Protein AF-A0A962JI07-F1 (afdb_monomer_lite)

Secondary structure (DSSP, 8-state):
---TTHHHH----------------------------------------HHHHHHHHHHHHHHHHHHHHHHHHHHHHHHHHHHTT-TTSEEPTTSBTTBSSEEEEE-TTSS-TT-EEEEEEEEEETTEEEEEEEEEEESSTT-SSEEEEEEEEEEEETTTTEEEEEEEEEEEETTEEEEEEEEEEEETTEEEEEEE-TT-EEEEEEETTEEEEEEEEEEESGGGGT---EEEEEEEEEEEE--TT-----EEEEEEEETTEEEEEEEE-TTS-EEEE-TTS-EEEE-HHHHHTSTTHHHHHHHHT-

Radius of gyration: 20.32 Å; chains: 1; bounding box: 55×53×52 Å

Sequence (306 aa):
MENLRTQALKGFSVSMLALAMVACGGGSSDDPAPAANNNTNNNTASSLTAVELAKVASAIQSAKTIFDVVSYGGIDGIEEVITDGKAGKDINCGTSLSAGKFKVTANTATAYSKDGSAVNDLCLESGEKWDGSIAYECKDAACDNSVVTSTNAVWGDTVNNVDLKISGTMTTSTNGDVFKGTSSISKSGQSTLFTFSDVGLTQSYPAKNTVGGSGALSISNGSATNCIDGTYSYTVATNLTMPSGTQRLNGGSISIKSGSNDLGTVSFNTDGSIKVKLPSGVESTVSKLDFEGTCGLKEAYMFSEK

pLDDT: mean 80.47, std 22.98, range [23.36, 98.56]

Struc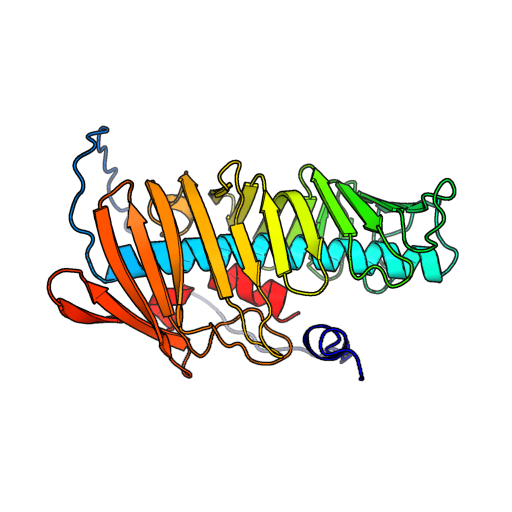ture (mmCIF, N/CA/C/O backbone):
data_AF-A0A962JI07-F1
#
_entry.id   AF-A0A962JI07-F1
#
loop_
_atom_site.group_PDB
_atom_site.id
_atom_site.type_symbol
_atom_site.label_atom_id
_atom_site.label_alt_id
_atom_site.label_comp_id
_atom_site.label_asym_id
_atom_site.label_entity_id
_atom_site.label_seq_id
_atom_site.pdbx_PDB_ins_code
_atom_site.Cartn_x
_atom_site.Cartn_y
_atom_site.Cartn_z
_atom_site.occupancy
_atom_site.B_iso_or_equiv
_atom_site.auth_seq_id
_atom_site.auth_comp_id
_atom_site.auth_asym_id
_atom_site.auth_atom_id
_atom_site.pdbx_PDB_model_num
ATOM 1 N N . MET A 1 1 ? 26.354 12.991 5.520 1.00 28.58 1 MET A N 1
ATOM 2 C CA . MET A 1 1 ? 25.095 12.481 6.096 1.00 28.58 1 MET A CA 1
ATOM 3 C C . MET A 1 1 ? 24.623 11.392 5.166 1.00 28.58 1 MET A C 1
ATOM 5 O O . MET A 1 1 ? 24.103 11.690 4.102 1.00 28.58 1 MET A O 1
ATOM 9 N N . GLU A 1 2 ? 24.990 10.156 5.489 1.00 23.88 2 GLU A N 1
ATOM 10 C CA . GLU A 1 2 ? 24.639 8.983 4.695 1.00 23.88 2 GLU A CA 1
ATOM 11 C C . GLU A 1 2 ? 23.122 8.803 4.677 1.00 23.88 2 GLU A C 1
ATOM 13 O O . GLU A 1 2 ? 22.428 9.052 5.662 1.00 23.88 2 GLU A O 1
ATOM 18 N N . ASN A 1 3 ? 22.626 8.438 3.503 1.00 33.09 3 ASN A N 1
ATOM 19 C CA . ASN A 1 3 ? 21.228 8.484 3.127 1.00 33.09 3 ASN A CA 1
ATOM 20 C C . ASN A 1 3 ? 20.408 7.504 3.995 1.00 33.09 3 ASN A C 1
ATOM 22 O O . ASN A 1 3 ? 20.538 6.286 3.857 1.00 33.09 3 ASN A O 1
ATOM 26 N N . LEU A 1 4 ? 19.551 8.023 4.885 1.00 34.91 4 LEU A N 1
ATOM 27 C CA . LEU A 1 4 ? 18.629 7.227 5.719 1.00 34.91 4 LEU A CA 1
ATOM 28 C C . LEU A 1 4 ? 17.702 6.334 4.863 1.00 34.91 4 LEU A C 1
ATOM 30 O O . LEU A 1 4 ? 17.206 5.319 5.351 1.00 34.91 4 LEU A O 1
ATOM 34 N N . ARG A 1 5 ? 17.535 6.691 3.579 1.00 42.19 5 ARG A N 1
ATOM 35 C CA . ARG A 1 5 ? 16.715 6.025 2.559 1.00 42.19 5 ARG A CA 1
ATOM 36 C C . ARG A 1 5 ? 17.339 4.730 2.019 1.00 42.19 5 ARG A C 1
ATOM 38 O O . ARG A 1 5 ? 16.657 3.712 1.931 1.00 42.19 5 ARG A O 1
ATOM 45 N N . THR A 1 6 ? 18.645 4.715 1.730 1.00 31.92 6 THR A N 1
ATOM 46 C CA . THR A 1 6 ? 19.299 3.576 1.048 1.00 31.92 6 THR A CA 1
ATOM 47 C C . THR A 1 6 ? 19.350 2.313 1.907 1.00 31.92 6 THR A C 1
ATOM 49 O O . THR A 1 6 ? 19.410 1.220 1.366 1.00 31.92 6 THR A O 1
ATOM 52 N N . GLN A 1 7 ? 19.289 2.429 3.235 1.00 32.72 7 GLN A N 1
ATOM 53 C CA . GLN A 1 7 ? 19.316 1.268 4.133 1.00 32.72 7 GLN A CA 1
ATOM 54 C C . GLN A 1 7 ? 17.943 0.832 4.664 1.00 32.72 7 GLN A C 1
ATOM 56 O O . GLN A 1 7 ? 17.888 -0.133 5.422 1.00 32.72 7 GLN A O 1
ATOM 61 N N . ALA A 1 8 ? 16.860 1.553 4.360 1.00 37.28 8 ALA A N 1
ATOM 62 C CA . ALA A 1 8 ? 15.515 1.131 4.761 1.00 37.28 8 ALA A CA 1
ATOM 63 C C . ALA A 1 8 ? 14.910 0.135 3.753 1.00 37.28 8 ALA A C 1
ATOM 65 O O . ALA A 1 8 ? 14.217 -0.790 4.167 1.00 37.28 8 ALA A O 1
ATOM 66 N N . LEU A 1 9 ? 15.233 0.292 2.460 1.00 37.81 9 LEU A N 1
ATOM 67 C CA . LEU A 1 9 ? 14.667 -0.502 1.357 1.00 37.81 9 LEU A CA 1
ATOM 68 C C . LEU A 1 9 ? 15.675 -1.383 0.601 1.00 37.81 9 LEU A C 1
ATOM 70 O O . LEU A 1 9 ? 15.264 -2.386 0.035 1.00 37.81 9 LEU A O 1
ATOM 74 N N . LYS A 1 10 ? 16.992 -1.107 0.624 1.00 28.00 10 LYS A N 1
ATOM 75 C CA . LYS A 1 10 ? 17.982 -2.013 0.000 1.00 28.00 10 LYS A CA 1
ATOM 76 C C . LYS A 1 10 ? 18.363 -3.154 0.945 1.00 28.00 10 LYS A C 1
ATOM 78 O O . LYS A 1 10 ? 19.501 -3.256 1.404 1.00 28.00 10 LYS A O 1
ATOM 83 N N . GLY A 1 11 ? 17.380 -3.985 1.275 1.00 26.16 11 GLY A N 1
ATOM 84 C CA . GLY A 1 11 ? 17.612 -5.328 1.787 1.00 26.16 11 GLY A CA 1
ATOM 85 C C . GLY A 1 11 ? 18.013 -6.211 0.614 1.00 26.16 11 GLY A C 1
ATOM 86 O O . GLY A 1 11 ? 17.232 -6.431 -0.296 1.00 26.16 11 GLY A O 1
ATOM 87 N N . PHE A 1 12 ? 19.270 -6.632 0.599 1.00 24.73 12 PHE A N 1
ATOM 88 C CA . PHE A 1 12 ? 19.863 -7.495 -0.414 1.00 24.73 12 PHE A CA 1
ATOM 89 C C . PHE A 1 12 ? 18.989 -8.710 -0.768 1.00 24.73 12 PHE A C 1
ATOM 91 O O . PHE A 1 12 ? 18.627 -9.488 0.112 1.00 24.73 12 PHE A O 1
ATOM 98 N N . SER A 1 13 ? 18.780 -8.915 -2.072 1.00 24.47 13 SER A N 1
ATOM 99 C CA . SER A 1 13 ? 18.339 -10.180 -2.660 1.00 24.47 13 SER A CA 1
ATOM 100 C C . SER A 1 13 ? 19.338 -11.282 -2.282 1.00 24.47 13 SER A C 1
ATOM 102 O O . SER A 1 13 ? 20.499 -11.266 -2.704 1.00 24.47 13 SER A O 1
ATOM 104 N N . VAL A 1 14 ? 18.914 -12.215 -1.427 1.00 24.36 14 VAL A N 1
ATOM 105 C CA . VAL A 1 14 ? 19.682 -13.419 -1.100 1.00 24.36 14 VAL A CA 1
ATOM 106 C C . VAL A 1 14 ? 19.188 -14.543 -2.000 1.00 24.36 14 VAL A C 1
ATOM 108 O O . VAL A 1 14 ? 18.128 -15.121 -1.787 1.00 24.36 14 VAL A O 1
ATOM 111 N N . SER A 1 15 ? 20.004 -14.879 -2.998 1.00 25.20 15 SER A N 1
ATOM 112 C CA . SER A 1 15 ? 19.937 -16.167 -3.684 1.00 25.20 15 SER A CA 1
ATOM 113 C C . SER A 1 15 ? 20.055 -17.308 -2.672 1.00 25.20 15 SER A C 1
ATOM 115 O O . SER A 1 15 ? 21.063 -17.381 -1.971 1.00 25.20 15 SER A O 1
ATOM 117 N N . MET A 1 16 ? 19.113 -18.255 -2.658 1.00 24.72 16 MET A N 1
ATOM 118 C CA . MET A 1 16 ? 19.410 -19.621 -2.219 1.00 24.72 16 MET A CA 1
ATOM 119 C C . MET A 1 16 ? 18.625 -20.670 -3.009 1.00 24.72 16 MET A C 1
ATOM 121 O O . MET A 1 16 ? 17.417 -20.584 -3.208 1.00 24.72 16 MET A O 1
ATOM 125 N N . LEU A 1 17 ? 19.403 -21.652 -3.464 1.00 23.36 17 LEU A N 1
ATOM 126 C CA . LEU A 1 17 ? 19.031 -22.853 -4.195 1.00 23.36 17 LEU A CA 1
ATOM 127 C C . LEU A 1 17 ? 17.947 -23.680 -3.486 1.00 23.36 17 LEU A C 1
ATOM 129 O O . LEU A 1 17 ? 17.938 -23.832 -2.267 1.00 23.36 17 LEU A O 1
ATOM 133 N N . ALA A 1 18 ? 17.113 -24.306 -4.313 1.00 25.95 18 ALA A N 1
ATOM 134 C CA . ALA A 1 18 ? 16.110 -25.300 -3.960 1.00 25.95 18 ALA A CA 1
ATOM 135 C C . ALA A 1 18 ? 16.682 -26.606 -3.371 1.00 25.95 18 ALA A C 1
ATOM 137 O O . ALA A 1 18 ? 17.746 -27.058 -3.793 1.00 25.95 18 ALA A O 1
ATOM 138 N N . LEU A 1 19 ? 15.883 -27.276 -2.522 1.00 23.84 19 LEU A N 1
ATOM 139 C CA . LEU A 1 19 ? 15.551 -28.712 -2.624 1.00 23.84 19 LEU A CA 1
ATOM 140 C C . LEU A 1 19 ? 14.372 -29.103 -1.692 1.00 23.84 19 LEU A C 1
ATOM 142 O O . LEU A 1 19 ? 14.419 -28.888 -0.487 1.00 23.84 19 LEU A O 1
ATOM 146 N N . ALA A 1 20 ? 13.332 -29.661 -2.332 1.00 25.45 20 ALA A N 1
ATOM 147 C CA . ALA A 1 20 ? 12.306 -30.656 -1.941 1.00 25.45 20 ALA A CA 1
ATOM 148 C C . ALA A 1 20 ? 12.457 -31.405 -0.588 1.00 25.45 20 ALA A C 1
ATOM 150 O O . ALA A 1 20 ? 13.568 -31.624 -0.131 1.00 25.45 20 ALA A O 1
ATOM 151 N N . MET A 1 21 ? 11.444 -31.989 0.076 1.00 25.56 21 MET A N 1
ATOM 152 C CA . MET A 1 21 ? 10.047 -32.388 -0.203 1.00 25.56 21 MET A CA 1
ATOM 153 C C . MET A 1 21 ? 9.448 -32.846 1.152 1.00 25.56 21 MET A C 1
ATOM 155 O O . MET A 1 21 ? 10.160 -33.510 1.902 1.00 25.56 21 MET A O 1
ATOM 159 N N . VAL A 1 22 ? 8.149 -32.649 1.420 1.00 27.17 22 VAL A N 1
ATOM 160 C CA . VAL A 1 22 ? 7.369 -33.568 2.283 1.00 27.17 22 VAL A CA 1
ATOM 161 C C . VAL A 1 22 ? 5.970 -33.737 1.693 1.00 27.17 22 VAL A C 1
ATOM 163 O O . VAL A 1 22 ? 5.265 -32.763 1.443 1.00 27.17 22 VAL A O 1
ATOM 166 N N . ALA A 1 23 ? 5.593 -34.993 1.467 1.00 26.83 23 ALA A N 1
ATOM 167 C CA . ALA A 1 23 ? 4.277 -35.430 1.031 1.00 26.83 23 ALA A CA 1
ATOM 168 C C . ALA A 1 23 ? 3.419 -35.871 2.230 1.00 26.83 23 ALA A C 1
ATOM 170 O O . ALA A 1 23 ? 3.909 -36.583 3.103 1.00 26.83 23 ALA A O 1
ATOM 171 N N . CYS A 1 24 ? 2.140 -35.491 2.224 1.00 27.53 24 CYS A N 1
ATOM 172 C CA . CYS A 1 24 ? 0.984 -36.188 2.814 1.00 27.53 24 CYS A CA 1
ATOM 173 C C . CYS A 1 24 ? -0.256 -35.381 2.366 1.00 27.53 24 CYS A C 1
ATOM 175 O O . CYS A 1 24 ? -0.248 -34.166 2.495 1.00 27.53 24 CYS A O 1
ATOM 177 N N . GLY A 1 25 ? -1.326 -35.895 1.763 1.00 23.70 25 GLY A N 1
ATOM 178 C CA . GLY A 1 25 ? -1.879 -37.239 1.799 1.00 23.70 25 GLY A CA 1
ATOM 179 C C . GLY A 1 25 ? -3.265 -37.207 2.459 1.00 23.70 25 GLY A C 1
ATOM 180 O O . GLY A 1 25 ? -3.361 -37.510 3.636 1.00 23.70 25 GLY A O 1
ATOM 181 N N . GLY A 1 26 ? -4.311 -36.884 1.683 1.00 24.12 26 GLY A N 1
ATOM 182 C CA . GLY A 1 26 ? -5.660 -37.461 1.828 1.00 24.12 26 GLY A CA 1
ATOM 183 C C . GLY A 1 26 ? -6.717 -36.770 2.712 1.00 24.12 26 GLY A C 1
ATOM 184 O O . GLY A 1 26 ? -6.532 -36.623 3.912 1.00 24.12 26 GLY A O 1
ATOM 185 N N . GLY A 1 27 ? -7.898 -36.542 2.113 1.00 23.94 27 GLY A N 1
ATOM 186 C CA . GLY A 1 27 ? -9.195 -36.879 2.729 1.00 23.94 27 GLY A CA 1
ATOM 187 C C . GLY A 1 27 ? -10.145 -35.731 3.105 1.00 23.94 27 GLY A C 1
ATOM 188 O O . GLY A 1 27 ? -9.871 -35.025 4.061 1.00 23.94 27 GLY A O 1
ATOM 189 N N . SER A 1 28 ? -11.252 -35.622 2.344 1.00 26.03 28 SER A N 1
ATOM 190 C CA . SER A 1 28 ? -12.684 -35.454 2.720 1.00 26.03 28 SER A CA 1
ATOM 191 C C . SER A 1 28 ? -13.041 -34.804 4.076 1.00 26.03 28 SER A C 1
ATOM 193 O O . SER A 1 28 ? -12.436 -35.135 5.082 1.00 26.03 28 SER A O 1
ATOM 195 N N . SER A 1 29 ? -14.080 -33.987 4.265 1.00 30.67 29 SER A N 1
ATOM 196 C CA . SER A 1 29 ? -15.319 -33.695 3.532 1.00 30.67 29 SER A CA 1
ATOM 197 C C . SER A 1 29 ? -16.036 -32.504 4.211 1.00 30.67 29 SER A C 1
ATOM 199 O O . SER A 1 29 ? -15.670 -32.104 5.314 1.00 30.67 29 SER A O 1
ATOM 201 N N . ASP A 1 30 ? -17.101 -32.036 3.553 1.00 29.53 30 ASP A N 1
ATOM 202 C CA . ASP A 1 30 ? -18.275 -31.340 4.108 1.00 29.53 30 ASP A CA 1
ATOM 203 C C . ASP A 1 30 ? -18.225 -29.807 4.247 1.00 29.53 30 ASP A C 1
ATOM 205 O O . ASP A 1 30 ? -17.798 -29.229 5.246 1.00 29.53 30 ASP A O 1
ATOM 209 N N . ASP A 1 31 ? -18.791 -29.168 3.214 1.00 33.84 31 ASP A N 1
ATOM 210 C CA . ASP A 1 31 ? -19.393 -27.834 3.260 1.00 33.84 31 ASP A CA 1
ATOM 211 C C . ASP A 1 31 ? -20.383 -27.701 4.427 1.00 33.84 31 ASP A C 1
ATOM 213 O O . ASP A 1 31 ? -21.180 -28.604 4.710 1.00 33.84 31 ASP A O 1
ATOM 217 N N . PRO A 1 32 ? -20.485 -26.486 4.975 1.00 33.31 32 PRO A N 1
ATOM 218 C CA . PRO A 1 32 ? -21.790 -25.845 4.950 1.00 33.31 32 PRO A CA 1
ATOM 219 C C . PRO A 1 32 ? -21.698 -24.414 4.413 1.00 33.31 32 PRO A C 1
ATOM 221 O O . PRO A 1 32 ? -20.958 -23.571 4.919 1.00 33.31 32 PRO A O 1
ATOM 224 N N . ALA A 1 33 ? -22.521 -24.122 3.407 1.00 40.88 33 ALA A N 1
ATOM 225 C CA . ALA A 1 33 ? -22.759 -22.769 2.921 1.00 40.88 33 ALA A CA 1
ATOM 226 C C . ALA A 1 33 ? -23.287 -21.853 4.044 1.00 40.88 33 ALA A C 1
ATOM 228 O O . ALA A 1 33 ? -24.222 -22.248 4.749 1.00 40.88 33 ALA A O 1
ATOM 229 N N . PRO A 1 34 ? -22.817 -20.595 4.158 1.00 35.94 34 PRO A N 1
ATOM 230 C CA . PRO A 1 34 ? -23.537 -19.582 4.908 1.00 35.94 34 PRO A CA 1
ATOM 231 C C . PRO A 1 34 ? -24.280 -18.610 3.981 1.00 35.94 34 PRO A C 1
ATOM 233 O O . PRO A 1 34 ? -23.701 -17.910 3.156 1.00 35.94 34 PRO A O 1
ATOM 236 N N . ALA A 1 35 ? -25.597 -18.623 4.181 1.00 29.72 35 ALA A N 1
ATOM 237 C CA . ALA A 1 35 ? -26.613 -17.587 4.011 1.00 29.72 35 ALA A CA 1
ATOM 238 C C . ALA A 1 35 ? -26.249 -16.280 3.274 1.00 29.72 35 ALA A C 1
ATOM 240 O O . ALA A 1 35 ? -25.433 -15.474 3.719 1.00 29.72 35 ALA A O 1
ATOM 241 N N . ALA A 1 36 ? -27.031 -16.004 2.227 1.00 31.59 36 ALA A N 1
ATOM 242 C CA . ALA A 1 36 ? -27.194 -14.679 1.648 1.00 31.59 36 ALA A CA 1
ATOM 243 C C . ALA A 1 36 ? -27.694 -13.684 2.710 1.00 31.59 36 ALA A C 1
ATOM 245 O O . ALA A 1 36 ? -28.793 -13.842 3.242 1.00 31.59 36 ALA A O 1
ATOM 246 N N . ASN A 1 37 ? -26.910 -12.642 2.988 1.00 34.25 37 ASN A N 1
ATOM 247 C CA . ASN A 1 37 ? -27.373 -11.490 3.752 1.00 34.25 37 ASN A CA 1
ATOM 248 C C . ASN A 1 37 ? -27.546 -10.302 2.800 1.00 34.25 37 ASN A C 1
ATOM 250 O O . ASN A 1 37 ? -26.588 -9.614 2.454 1.00 34.25 37 ASN A O 1
ATOM 254 N N . ASN A 1 38 ? -28.784 -10.095 2.352 1.00 39.97 38 ASN A N 1
ATOM 255 C CA . ASN A 1 38 ? -29.213 -8.826 1.780 1.00 39.97 38 ASN A CA 1
ATOM 256 C C . ASN A 1 38 ? -29.213 -7.795 2.907 1.00 39.97 38 ASN A C 1
ATOM 258 O O . ASN A 1 38 ? -30.043 -7.906 3.808 1.00 39.97 38 ASN A O 1
ATOM 262 N N . ASN A 1 39 ? -28.365 -6.766 2.836 1.00 36.06 39 ASN A N 1
ATOM 263 C CA . ASN A 1 39 ? -28.640 -5.563 3.607 1.00 36.06 39 ASN A CA 1
ATOM 264 C C . ASN A 1 39 ? -28.506 -4.296 2.767 1.00 36.06 39 ASN A C 1
ATOM 266 O O . ASN A 1 39 ? -27.442 -3.902 2.298 1.00 36.06 39 ASN A O 1
ATOM 270 N N . THR A 1 40 ? -29.676 -3.710 2.575 1.00 33.78 40 THR A N 1
ATOM 271 C CA . THR A 1 40 ? -29.978 -2.445 1.934 1.00 33.78 40 THR A CA 1
ATOM 272 C C . THR A 1 40 ? -29.253 -1.303 2.646 1.00 33.78 40 THR A C 1
ATOM 274 O O . THR A 1 40 ? -29.255 -1.224 3.873 1.00 33.78 40 THR A O 1
ATOM 277 N N . ASN A 1 41 ? -28.675 -0.399 1.851 1.00 45.03 41 ASN A N 1
ATOM 278 C CA . ASN A 1 41 ? -28.119 0.889 2.261 1.00 45.03 41 ASN A CA 1
ATOM 279 C C . ASN A 1 41 ? -28.999 1.602 3.299 1.00 45.03 41 ASN A C 1
ATOM 281 O O . ASN A 1 41 ? -30.102 2.042 2.975 1.00 45.03 41 ASN A O 1
ATOM 285 N N . ASN A 1 42 ? -28.467 1.808 4.505 1.00 32.66 42 ASN A N 1
ATOM 286 C CA . ASN A 1 42 ? -28.863 2.940 5.331 1.00 32.66 42 ASN A CA 1
ATOM 287 C C . ASN A 1 42 ? -27.673 3.456 6.143 1.00 32.66 42 ASN A C 1
ATOM 289 O O . ASN A 1 42 ? -27.092 2.767 6.978 1.00 32.66 42 ASN A O 1
ATOM 293 N N . ASN A 1 43 ? -27.310 4.695 5.831 1.00 42.19 43 ASN A N 1
ATOM 294 C CA . ASN A 1 43 ? -26.175 5.432 6.353 1.00 42.19 43 ASN A CA 1
ATOM 295 C C . ASN A 1 43 ? -26.548 6.021 7.725 1.00 42.19 43 ASN A C 1
ATOM 297 O O . ASN A 1 43 ? -26.963 7.172 7.838 1.00 42.19 43 ASN A O 1
ATOM 301 N N . THR A 1 44 ? -26.448 5.209 8.771 1.00 35.91 44 THR A N 1
ATOM 302 C CA . THR A 1 44 ? -26.337 5.668 10.162 1.00 35.91 44 THR A CA 1
ATOM 303 C C . THR A 1 44 ? -24.942 5.302 10.629 1.00 35.91 44 THR A C 1
ATOM 305 O O . THR A 1 44 ? -24.517 4.174 10.400 1.00 35.91 44 THR A O 1
ATOM 308 N N . ALA A 1 45 ? -24.220 6.239 11.248 1.00 44.47 45 ALA A N 1
ATOM 309 C CA . ALA A 1 45 ? -22.908 5.990 11.835 1.00 44.47 45 ALA A CA 1
ATOM 310 C C . ALA A 1 45 ? -23.041 4.977 12.984 1.00 44.47 45 ALA A C 1
ATOM 312 O O . ALA A 1 45 ? -23.180 5.341 14.150 1.00 44.47 45 ALA A O 1
ATOM 313 N N . SER A 1 46 ? -23.071 3.697 12.630 1.00 50.97 46 SER A N 1
ATOM 314 C CA . SER A 1 46 ? -23.018 2.574 13.547 1.00 50.97 46 SER A CA 1
ATOM 315 C C . SER A 1 46 ? -21.690 2.669 14.283 1.00 50.97 46 SER A C 1
ATOM 317 O O . SER A 1 46 ? -20.633 2.693 13.651 1.00 50.97 46 SER A O 1
ATOM 319 N N . SER A 1 47 ? -21.728 2.753 15.612 1.00 67.62 47 SER A N 1
ATOM 320 C CA . SER A 1 47 ? -20.536 2.567 16.435 1.00 67.62 47 SER A CA 1
ATOM 321 C C . SER A 1 47 ? -19.902 1.230 16.057 1.00 67.62 47 SER A C 1
ATOM 323 O O . SER A 1 47 ? -20.514 0.185 16.289 1.00 67.62 47 SER A O 1
ATOM 325 N N . LEU A 1 48 ? -18.717 1.264 15.450 1.00 82.12 48 LEU A N 1
ATOM 326 C CA . LEU A 1 48 ? -18.003 0.047 15.090 1.00 82.12 48 LEU A CA 1
ATOM 327 C C . LEU A 1 48 ? -17.579 -0.695 16.358 1.00 82.12 48 LEU A C 1
ATOM 329 O O . LEU A 1 48 ? -17.181 -0.093 17.359 1.00 82.12 48 LEU A O 1
ATOM 333 N N . THR A 1 49 ? -17.625 -2.017 16.296 1.00 91.44 49 THR A N 1
ATOM 334 C CA . THR A 1 49 ? -16.956 -2.877 17.269 1.00 91.44 49 THR A CA 1
ATOM 335 C C . THR A 1 49 ? -15.436 -2.753 17.135 1.00 91.44 49 THR A C 1
ATOM 337 O O . THR A 1 49 ? -14.908 -2.320 16.108 1.00 91.44 49 THR A O 1
ATOM 340 N N . ALA A 1 50 ? -14.699 -3.192 18.159 1.00 92.44 50 ALA A N 1
ATOM 341 C CA . ALA A 1 50 ? -13.238 -3.219 18.103 1.00 92.44 50 ALA A CA 1
ATOM 342 C C . ALA A 1 50 ? -12.706 -4.060 16.924 1.00 92.44 50 ALA A C 1
ATOM 344 O O . ALA A 1 50 ? -11.715 -3.692 16.298 1.00 92.44 50 ALA A O 1
ATOM 345 N N . VAL A 1 51 ? -13.393 -5.157 16.589 1.00 93.81 51 VAL A N 1
ATOM 346 C CA . VAL A 1 51 ? -13.037 -6.036 15.463 1.00 93.81 51 VAL A CA 1
ATOM 347 C C . VAL A 1 51 ? -13.267 -5.342 14.121 1.00 93.81 51 VAL A C 1
ATOM 349 O O . VAL A 1 51 ? -12.431 -5.440 13.228 1.00 93.81 51 VAL A O 1
ATOM 352 N N . GLU A 1 52 ? -14.366 -4.609 13.956 1.00 94.94 52 GLU A N 1
ATOM 353 C CA . GLU A 1 52 ? -14.608 -3.859 12.718 1.00 94.94 52 GLU A CA 1
ATOM 354 C C . GLU A 1 52 ? -13.614 -2.708 12.553 1.00 94.94 52 GLU A C 1
ATOM 356 O O . GLU A 1 52 ? -13.098 -2.499 11.458 1.00 94.94 52 GLU A O 1
ATOM 361 N N . LEU A 1 53 ? -13.269 -2.009 13.636 1.00 96.44 53 LEU A N 1
ATOM 362 C CA . LEU A 1 53 ? -12.244 -0.968 13.589 1.00 96.44 53 LEU A CA 1
ATOM 363 C C . LEU A 1 53 ? -10.852 -1.534 13.260 1.00 96.44 53 LEU A C 1
ATOM 365 O O . LEU A 1 53 ? -10.098 -0.924 12.502 1.00 96.44 53 LEU A O 1
ATOM 369 N N . ALA A 1 54 ? -10.532 -2.729 13.765 1.00 97.62 54 ALA A N 1
ATOM 370 C CA . ALA A 1 54 ? -9.340 -3.473 13.367 1.00 97.62 54 ALA A CA 1
ATOM 371 C C . ALA A 1 54 ? -9.324 -3.790 11.862 1.00 97.62 54 ALA A C 1
ATOM 373 O O . ALA A 1 54 ? -8.285 -3.622 11.225 1.00 97.62 54 ALA A O 1
ATOM 374 N N . LYS A 1 55 ? -10.467 -4.168 11.270 1.00 97.69 55 LYS A N 1
ATOM 375 C CA . LYS A 1 55 ? -10.581 -4.362 9.812 1.00 97.69 55 LYS A CA 1
ATOM 376 C C . LYS A 1 55 ? -10.327 -3.068 9.043 1.00 97.69 55 LYS A C 1
ATOM 378 O O . LYS A 1 55 ? -9.626 -3.099 8.040 1.00 97.69 55 LYS A O 1
ATOM 383 N N . VAL A 1 56 ? -10.824 -1.924 9.518 1.00 97.38 56 VAL A N 1
ATOM 384 C CA . VAL A 1 56 ? -10.531 -0.624 8.882 1.00 97.38 56 VAL A CA 1
ATOM 385 C C . VAL A 1 56 ? -9.031 -0.313 8.926 1.00 97.38 56 VAL A C 1
ATOM 387 O O . VAL A 1 56 ? -8.454 0.069 7.909 1.00 97.38 56 VAL A O 1
ATOM 390 N N . ALA A 1 57 ? -8.375 -0.518 10.072 1.00 97.88 57 ALA A N 1
ATOM 391 C CA . ALA A 1 57 ? -6.925 -0.350 10.186 1.00 97.88 57 ALA A CA 1
ATOM 392 C C . ALA A 1 57 ? -6.158 -1.295 9.246 1.00 97.88 57 ALA A C 1
ATOM 394 O O . ALA A 1 57 ? -5.195 -0.880 8.600 1.00 97.88 57 ALA A O 1
ATOM 395 N N . SER A 1 58 ? -6.620 -2.541 9.128 1.00 98.19 58 SER A N 1
ATOM 396 C CA . SER A 1 58 ? -6.056 -3.536 8.219 1.00 98.19 58 SER A CA 1
ATOM 397 C C . SER A 1 58 ? -6.211 -3.121 6.754 1.00 98.19 58 SER A C 1
ATOM 399 O O . SER A 1 58 ? -5.260 -3.216 5.980 1.00 98.19 58 SER A O 1
ATOM 401 N N . ALA A 1 59 ? -7.366 -2.566 6.375 1.00 97.75 59 ALA A N 1
ATOM 402 C CA . ALA A 1 59 ? -7.614 -2.034 5.038 1.00 97.75 59 ALA A CA 1
ATOM 403 C C . ALA A 1 59 ? -6.683 -0.869 4.690 1.00 97.75 59 ALA A C 1
ATOM 405 O O . ALA A 1 59 ? -6.107 -0.848 3.605 1.00 97.75 59 ALA A O 1
ATOM 406 N N . ILE A 1 60 ? -6.507 0.082 5.615 1.00 96.69 60 ILE A N 1
ATOM 407 C CA . ILE A 1 60 ? -5.589 1.218 5.443 1.00 96.69 60 ILE A CA 1
ATOM 408 C C . ILE A 1 60 ? -4.168 0.713 5.197 1.00 96.69 60 ILE A C 1
ATOM 410 O O . ILE A 1 60 ? -3.511 1.152 4.251 1.00 96.69 60 ILE A O 1
ATOM 414 N N . GLN A 1 61 ? -3.712 -0.232 6.020 1.00 96.81 61 GLN A N 1
ATOM 415 C CA . GLN A 1 61 ? -2.370 -0.777 5.892 1.00 96.81 61 GLN A CA 1
ATOM 416 C C . GLN A 1 61 ? -2.205 -1.597 4.610 1.00 96.81 61 GLN A C 1
ATOM 418 O O . GLN A 1 61 ? -1.218 -1.416 3.907 1.00 96.81 61 GLN A O 1
ATOM 423 N N . SER A 1 62 ? -3.193 -2.418 4.250 1.00 97.38 62 SER A N 1
ATOM 424 C CA . SER A 1 62 ? -3.192 -3.190 3.001 1.00 97.38 62 SER A CA 1
ATOM 425 C C . SER A 1 62 ? -3.106 -2.262 1.796 1.00 97.38 62 SER A C 1
ATOM 427 O O . SER A 1 62 ? -2.213 -2.404 0.966 1.00 97.38 62 SER A O 1
ATOM 429 N N . ALA A 1 63 ? -3.980 -1.254 1.730 1.00 97.25 63 ALA A N 1
ATOM 430 C CA . ALA A 1 63 ? -4.032 -0.310 0.623 1.00 97.25 63 ALA A CA 1
ATOM 431 C C . ALA A 1 63 ? -2.703 0.430 0.425 1.00 97.25 63 ALA A C 1
ATOM 433 O O . ALA A 1 63 ? -2.248 0.559 -0.715 1.00 97.25 63 ALA A O 1
ATOM 434 N N . LYS A 1 64 ? -2.087 0.879 1.531 1.00 94.56 64 LYS A N 1
ATOM 435 C CA . LYS A 1 64 ? -0.765 1.518 1.564 1.00 94.56 64 LYS A CA 1
ATOM 436 C C . LYS A 1 64 ? 0.320 0.557 1.082 1.00 94.56 64 LYS A C 1
ATOM 438 O O . LYS A 1 64 ? 1.048 0.894 0.155 1.00 94.56 64 LYS A O 1
ATOM 443 N N . THR A 1 65 ? 0.428 -0.618 1.703 1.00 95.88 65 THR A N 1
ATOM 444 C CA . THR A 1 65 ? 1.461 -1.612 1.389 1.00 95.88 65 THR A CA 1
ATOM 445 C C . THR A 1 65 ? 1.389 -2.028 -0.071 1.00 95.88 65 THR A C 1
ATOM 447 O O . THR A 1 65 ? 2.414 -2.022 -0.734 1.00 95.88 65 THR A O 1
ATOM 450 N N . ILE A 1 66 ? 0.193 -2.298 -0.600 1.00 97.25 66 ILE A N 1
ATOM 451 C CA . ILE A 1 66 ? -0.006 -2.656 -2.009 1.00 97.25 66 ILE A CA 1
ATOM 452 C C . ILE A 1 66 ? 0.525 -1.567 -2.942 1.00 97.25 66 ILE A C 1
ATOM 454 O O . ILE A 1 66 ? 1.229 -1.869 -3.903 1.00 97.25 66 ILE A O 1
ATOM 458 N N . PHE A 1 67 ? 0.182 -0.302 -2.680 1.00 95.69 67 PHE A N 1
ATOM 459 C CA . PHE A 1 67 ? 0.622 0.786 -3.549 1.00 95.69 67 PHE A CA 1
ATOM 460 C C . PHE A 1 67 ? 2.139 0.944 -3.543 1.00 95.69 67 PHE A C 1
ATOM 462 O O . PHE A 1 67 ? 2.746 1.107 -4.600 1.00 95.69 67 PHE A O 1
ATOM 469 N N . ASP A 1 68 ? 2.727 0.858 -2.355 1.00 93.19 68 ASP A N 1
ATOM 470 C CA . ASP A 1 68 ? 4.161 0.968 -2.128 1.00 93.19 68 ASP A CA 1
ATOM 471 C C . ASP A 1 68 ? 4.933 -0.145 -2.854 1.00 93.19 68 ASP A C 1
ATOM 473 O O . ASP A 1 68 ? 5.746 0.149 -3.728 1.00 93.19 68 ASP A O 1
ATO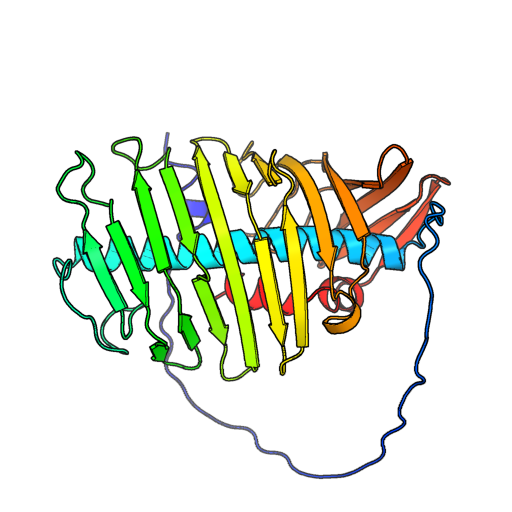M 477 N N . VAL A 1 69 ? 4.606 -1.416 -2.589 1.00 92.00 69 VAL A N 1
ATOM 478 C CA . VAL A 1 69 ? 5.368 -2.562 -3.120 1.00 92.00 69 VAL A CA 1
ATOM 479 C C . VAL A 1 69 ? 5.276 -2.677 -4.638 1.00 92.00 69 VAL A C 1
ATOM 481 O O . VAL A 1 69 ? 6.287 -2.919 -5.290 1.00 92.00 69 VAL A O 1
ATOM 484 N N . VAL A 1 70 ? 4.095 -2.450 -5.229 1.00 93.19 70 VAL A N 1
ATOM 485 C CA . VAL A 1 70 ? 3.943 -2.522 -6.692 1.00 93.19 70 VAL A CA 1
ATOM 486 C C . VAL A 1 70 ? 4.663 -1.353 -7.367 1.00 93.19 70 VAL A C 1
ATOM 488 O O . VAL A 1 70 ? 5.274 -1.537 -8.418 1.00 93.19 70 VAL A O 1
ATOM 491 N N . SER A 1 71 ? 4.632 -0.158 -6.765 1.00 92.31 71 SER A N 1
ATOM 492 C CA . SER A 1 71 ? 5.344 0.999 -7.317 1.00 92.31 71 SER A CA 1
ATOM 493 C C . SER A 1 71 ? 6.856 0.799 -7.253 1.00 92.31 71 SER A C 1
ATOM 495 O O . SER A 1 71 ? 7.514 0.930 -8.281 1.00 92.31 71 SER A O 1
ATOM 497 N N . TYR A 1 72 ? 7.407 0.454 -6.084 1.00 89.00 72 TYR A N 1
ATOM 498 C CA . TYR A 1 72 ? 8.853 0.291 -5.915 1.00 89.00 72 TYR A CA 1
ATOM 499 C C . TYR A 1 72 ? 9.406 -0.914 -6.678 1.00 89.00 72 TYR A C 1
ATOM 501 O O . TYR A 1 72 ? 10.437 -0.768 -7.325 1.00 89.00 72 TYR A O 1
ATOM 509 N N . GLY A 1 73 ? 8.690 -2.043 -6.732 1.00 84.62 73 GLY A N 1
ATOM 510 C CA . GLY A 1 73 ? 9.103 -3.166 -7.578 1.00 84.62 73 GLY A CA 1
ATOM 511 C C . GLY A 1 73 ? 9.163 -2.793 -9.068 1.00 84.62 73 GLY A C 1
ATOM 512 O O . GLY A 1 73 ? 10.095 -3.173 -9.775 1.00 84.62 73 GLY A O 1
ATOM 513 N N . GLY A 1 74 ? 8.230 -1.958 -9.542 1.00 84.44 74 GLY A N 1
ATOM 514 C CA . GLY A 1 74 ? 8.281 -1.404 -10.897 1.00 84.44 74 GLY A CA 1
ATOM 515 C C . GLY A 1 74 ? 9.446 -0.439 -11.137 1.00 84.44 74 GLY A C 1
ATOM 516 O O . GLY A 1 74 ? 10.072 -0.497 -12.196 1.00 84.44 74 GLY A O 1
ATOM 517 N N . ILE A 1 75 ? 9.746 0.443 -10.174 1.00 86.81 75 ILE A N 1
ATOM 518 C CA . ILE A 1 75 ? 10.904 1.352 -10.244 1.00 86.81 75 ILE A CA 1
ATOM 519 C C . ILE A 1 75 ? 12.197 0.543 -10.340 1.00 86.81 75 ILE A C 1
ATOM 521 O O . ILE A 1 75 ? 12.995 0.797 -11.240 1.00 86.81 75 ILE A O 1
ATOM 525 N N . ASP A 1 76 ? 12.390 -0.428 -9.448 1.00 83.88 76 ASP A N 1
ATOM 526 C CA . ASP A 1 76 ? 13.616 -1.223 -9.385 1.00 83.88 76 ASP A CA 1
ATOM 527 C C . ASP A 1 76 ? 13.859 -1.961 -10.710 1.00 83.88 76 ASP A C 1
ATOM 529 O O . ASP A 1 76 ? 14.968 -1.912 -11.248 1.00 83.88 76 ASP A O 1
ATOM 533 N N . GLY A 1 77 ? 12.807 -2.531 -11.310 1.00 79.44 77 GLY A N 1
ATOM 534 C CA . GLY A 1 77 ? 12.886 -3.150 -12.635 1.00 79.44 77 GLY A CA 1
ATOM 535 C C . GLY A 1 77 ? 13.242 -2.166 -13.760 1.00 79.44 77 GLY A C 1
ATOM 536 O O . GLY A 1 77 ? 14.049 -2.488 -14.635 1.00 79.44 77 GLY A O 1
ATOM 537 N N . ILE A 1 78 ? 12.687 -0.946 -13.747 1.00 82.50 78 ILE A N 1
ATOM 538 C CA . ILE A 1 78 ? 13.043 0.105 -14.718 1.00 82.50 78 ILE A CA 1
ATOM 539 C C . ILE A 1 78 ? 14.516 0.503 -14.557 1.00 82.50 78 ILE A C 1
ATOM 541 O O . ILE A 1 78 ? 15.257 0.529 -15.544 1.00 82.50 78 ILE A O 1
ATOM 545 N N . GLU A 1 79 ? 14.953 0.800 -13.330 1.00 84.12 79 GLU A N 1
ATOM 546 C CA . GLU A 1 79 ? 16.317 1.253 -13.051 1.00 84.12 79 GLU A CA 1
ATOM 547 C C . GLU A 1 79 ? 17.366 0.189 -13.399 1.00 84.12 79 GLU A C 1
ATOM 549 O O . GLU A 1 79 ? 18.389 0.525 -14.007 1.00 84.12 79 GLU A O 1
ATOM 554 N N . GLU A 1 80 ? 17.117 -1.082 -13.062 1.00 80.81 80 GLU A N 1
ATOM 555 C CA . GLU A 1 80 ? 17.988 -2.216 -13.401 1.00 80.81 80 GLU A CA 1
ATOM 556 C C . GLU A 1 80 ? 18.215 -2.282 -14.919 1.00 80.81 80 GLU A C 1
ATOM 558 O O . GLU A 1 80 ? 19.349 -2.250 -15.400 1.00 80.81 80 GLU A O 1
ATOM 563 N N . VAL A 1 81 ? 17.131 -2.294 -15.697 1.00 77.88 81 VAL A N 1
ATOM 564 C CA . VAL A 1 81 ? 17.170 -2.509 -17.152 1.00 77.88 81 VAL A CA 1
ATOM 565 C C . VAL A 1 81 ? 17.806 -1.334 -17.893 1.00 77.88 81 VAL A C 1
ATOM 567 O O . VAL A 1 81 ? 18.527 -1.535 -18.880 1.00 77.88 81 VAL A O 1
ATOM 570 N N . ILE A 1 82 ? 17.562 -0.104 -17.433 1.00 81.56 82 ILE A N 1
ATOM 571 C CA . ILE A 1 82 ? 18.212 1.084 -17.993 1.00 81.56 82 ILE A CA 1
ATOM 572 C C . ILE A 1 82 ? 19.715 1.056 -17.698 1.00 81.56 82 ILE A C 1
ATOM 574 O O . ILE A 1 82 ? 20.514 1.274 -18.612 1.00 81.56 82 ILE A O 1
ATOM 578 N N . THR A 1 83 ? 20.105 0.732 -16.462 1.00 81.62 83 THR A N 1
ATOM 579 C CA . THR A 1 83 ? 21.517 0.664 -16.046 1.00 81.62 83 THR A CA 1
ATOM 580 C C . THR A 1 83 ? 22.283 -0.422 -16.805 1.00 81.62 83 THR A C 1
ATOM 582 O O . THR A 1 83 ? 23.419 -0.199 -17.220 1.00 81.62 83 THR A O 1
ATOM 585 N N . ASP A 1 84 ? 21.636 -1.553 -17.086 1.00 78.69 84 ASP A N 1
ATOM 586 C CA . ASP A 1 84 ? 22.180 -2.656 -17.887 1.00 78.69 84 ASP A CA 1
ATOM 587 C C . ASP A 1 84 ? 22.308 -2.340 -19.394 1.00 78.69 84 ASP A C 1
ATOM 589 O O . ASP A 1 84 ? 22.730 -3.193 -20.182 1.00 78.69 84 ASP A O 1
ATOM 593 N N . GLY A 1 85 ? 21.911 -1.142 -19.845 1.00 77.31 85 GLY A N 1
ATOM 594 C CA . GLY A 1 85 ? 21.961 -0.753 -21.259 1.00 77.31 85 GLY A CA 1
ATOM 595 C C . GLY A 1 85 ? 20.974 -1.526 -22.143 1.00 77.31 85 GLY A C 1
ATOM 596 O O . GLY A 1 85 ? 21.158 -1.637 -23.361 1.00 77.31 85 GLY A O 1
ATOM 597 N N . LYS A 1 86 ? 19.924 -2.090 -21.537 1.00 74.62 86 LYS A N 1
ATOM 598 C CA . LYS A 1 86 ? 18.885 -2.882 -22.213 1.00 74.62 86 LYS A CA 1
ATOM 599 C C . LYS A 1 86 ? 17.644 -2.050 -22.573 1.00 74.62 86 LYS A C 1
ATOM 601 O O . LYS A 1 86 ? 16.716 -2.582 -23.175 1.00 74.62 86 LYS A O 1
ATOM 606 N N . ALA A 1 87 ? 17.637 -0.754 -22.258 1.00 77.06 87 ALA A N 1
ATOM 607 C CA . ALA A 1 87 ? 16.536 0.159 -22.557 1.00 77.06 87 ALA A CA 1
ATOM 608 C C . ALA A 1 87 ? 16.125 0.169 -24.044 1.00 77.06 87 ALA A C 1
ATOM 610 O O . ALA A 1 87 ? 16.955 0.085 -24.951 1.00 77.06 87 ALA A O 1
ATOM 611 N N . GLY A 1 88 ? 14.820 0.311 -24.285 1.00 71.12 88 GLY A N 1
ATOM 612 C CA . GLY A 1 88 ? 14.203 0.365 -25.611 1.00 71.12 88 GLY A CA 1
ATOM 613 C C . GLY A 1 88 ? 14.041 -0.995 -26.295 1.00 71.12 88 GLY A C 1
ATOM 614 O O . GLY A 1 88 ? 13.589 -1.035 -27.440 1.00 71.12 88 GLY A O 1
ATOM 615 N N . LYS A 1 89 ? 14.397 -2.095 -25.621 1.00 72.00 89 LYS A N 1
ATOM 616 C CA . LYS A 1 89 ? 14.263 -3.467 -26.124 1.00 72.00 89 LYS A CA 1
ATOM 617 C C . LYS A 1 89 ? 13.140 -4.200 -25.399 1.00 72.00 89 LYS A C 1
ATOM 619 O O . LYS A 1 89 ? 12.856 -3.916 -24.236 1.00 72.00 89 LYS A O 1
ATOM 624 N N . ASP A 1 90 ? 12.548 -5.166 -26.091 1.00 72.25 90 ASP A N 1
ATOM 625 C CA . ASP A 1 90 ? 11.690 -6.156 -25.450 1.00 72.25 90 ASP A CA 1
ATOM 626 C C . ASP A 1 90 ? 12.579 -7.109 -24.642 1.00 72.25 90 ASP A C 1
ATOM 628 O O . ASP A 1 90 ? 13.538 -7.684 -25.169 1.00 72.25 90 ASP A O 1
ATOM 632 N N . ILE A 1 91 ? 12.287 -7.238 -23.351 1.00 70.69 91 ILE A N 1
ATOM 633 C CA . ILE A 1 91 ? 13.015 -8.103 -22.422 1.00 70.69 91 ILE A CA 1
ATOM 634 C C . ILE A 1 91 ? 12.208 -9.384 -22.244 1.00 70.69 91 ILE A C 1
ATOM 636 O O . ILE A 1 91 ? 11.001 -9.330 -22.057 1.00 70.69 91 ILE A O 1
ATOM 640 N N . ASN A 1 92 ? 12.840 -10.553 -22.341 1.00 64.81 92 ASN A N 1
ATOM 641 C CA . ASN A 1 92 ? 12.149 -11.831 -22.145 1.00 64.81 92 ASN A CA 1
ATOM 642 C C . ASN A 1 92 ? 12.010 -12.158 -20.651 1.00 64.81 92 ASN A C 1
ATOM 644 O O . ASN A 1 92 ? 12.921 -11.835 -19.888 1.00 64.81 92 ASN A O 1
ATOM 648 N N . CYS A 1 93 ? 10.942 -12.886 -20.271 1.00 63.50 93 CYS A N 1
ATOM 649 C CA . CYS A 1 93 ? 10.861 -13.572 -18.962 1.00 63.50 93 CYS A CA 1
ATOM 650 C C . CYS A 1 93 ? 12.111 -14.422 -18.738 1.00 63.50 93 CYS A C 1
ATOM 652 O O . CYS A 1 93 ? 12.485 -15.197 -19.619 1.00 63.50 93 CYS A O 1
ATOM 654 N N . GLY A 1 94 ? 12.784 -14.207 -17.606 1.00 54.66 94 GLY A N 1
ATOM 655 C CA . GLY A 1 94 ? 13.988 -14.909 -17.180 1.00 54.66 94 GLY A CA 1
ATOM 656 C C . GLY A 1 94 ? 15.312 -14.172 -17.325 1.00 54.66 94 GLY A C 1
ATOM 657 O O . GLY A 1 94 ? 16.347 -14.804 -17.126 1.00 54.66 94 GLY A O 1
ATOM 658 N N . THR A 1 95 ? 15.347 -12.900 -17.748 1.00 54.69 95 THR A N 1
ATOM 659 C CA . THR A 1 95 ? 16.614 -12.264 -18.203 1.00 54.69 95 THR A CA 1
ATOM 660 C C . THR A 1 95 ? 17.109 -11.056 -17.395 1.00 54.69 95 THR A C 1
ATOM 662 O O . THR A 1 95 ? 18.205 -10.548 -17.662 1.00 54.69 95 THR A O 1
ATOM 665 N N . SER A 1 96 ? 16.360 -10.628 -16.382 1.00 53.16 96 SER A N 1
ATOM 666 C CA . SER A 1 96 ? 16.822 -9.770 -15.278 1.00 53.16 96 SER A CA 1
ATOM 667 C C . SER A 1 96 ? 16.209 -10.302 -13.982 1.00 53.16 96 SER A C 1
ATOM 669 O O . SER A 1 96 ? 15.242 -11.061 -14.051 1.00 53.16 96 SER A O 1
ATOM 671 N N . LEU A 1 97 ? 16.746 -9.921 -12.816 1.00 46.88 97 LEU A N 1
ATOM 672 C CA . LEU A 1 97 ? 16.202 -10.342 -11.509 1.00 46.88 97 LEU A CA 1
ATOM 673 C C . LEU A 1 97 ? 14.735 -9.913 -11.305 1.00 46.88 97 LEU A C 1
ATOM 675 O O . LEU A 1 97 ? 14.073 -10.405 -10.397 1.00 46.88 97 LEU A O 1
ATOM 679 N N . SER A 1 98 ? 14.245 -9.043 -12.189 1.00 45.94 98 SER A N 1
ATOM 680 C CA . SER A 1 98 ? 12.926 -8.424 -12.175 1.00 45.94 98 SER A CA 1
ATOM 681 C C . SER A 1 98 ? 12.169 -8.612 -13.493 1.00 45.94 98 SER A C 1
ATOM 683 O O . SER A 1 98 ? 11.086 -8.050 -13.636 1.00 45.94 98 SER A O 1
ATOM 685 N N . ALA A 1 99 ? 12.718 -9.329 -14.484 1.00 40.50 99 ALA A N 1
ATOM 686 C CA . ALA A 1 99 ? 12.204 -9.255 -15.843 1.00 40.50 99 ALA A CA 1
ATOM 687 C C . ALA A 1 99 ? 11.604 -10.524 -16.380 1.00 40.50 99 ALA A C 1
ATOM 689 O O . ALA A 1 99 ? 12.321 -11.460 -16.747 1.00 40.50 99 ALA A O 1
ATOM 690 N N . GLY A 1 100 ? 10.332 -10.366 -16.742 1.00 48.97 100 GLY A N 1
ATOM 691 C CA . GLY A 1 100 ? 10.024 -10.802 -18.075 1.00 48.97 100 GLY A CA 1
ATOM 692 C C . GLY A 1 100 ? 9.357 -9.909 -19.042 1.00 48.97 100 GLY A C 1
ATOM 693 O O . GLY A 1 100 ? 9.823 -8.794 -19.154 1.00 48.97 100 GLY A O 1
ATOM 694 N N . LYS A 1 101 ? 8.470 -10.464 -19.881 1.00 53.19 101 LYS A N 1
ATOM 695 C CA . LYS A 1 101 ? 8.009 -9.836 -21.123 1.00 53.19 101 LYS A CA 1
ATOM 696 C C . LYS A 1 101 ? 7.483 -8.432 -20.870 1.00 53.19 101 LYS A C 1
ATOM 698 O O . LYS A 1 101 ? 6.295 -8.213 -20.654 1.00 53.19 101 LYS A O 1
ATOM 703 N N . PHE A 1 102 ? 8.405 -7.490 -20.946 1.00 70.81 102 PHE A N 1
ATOM 704 C CA . PHE A 1 102 ? 8.161 -6.084 -20.803 1.00 70.81 102 PHE A CA 1
ATOM 705 C C . PHE A 1 102 ? 9.069 -5.302 -21.712 1.00 70.81 102 PHE A C 1
ATOM 707 O O . PHE A 1 102 ? 10.188 -5.697 -22.054 1.00 70.81 102 PHE A O 1
ATOM 714 N N . LYS A 1 103 ? 8.559 -4.141 -22.079 1.00 74.00 103 LYS A N 1
ATOM 715 C CA . LYS A 1 103 ? 9.309 -3.135 -22.792 1.00 74.00 103 LYS A CA 1
ATOM 716 C C . LYS A 1 103 ? 9.615 -2.016 -21.818 1.00 74.00 103 LYS A C 1
ATOM 718 O O . LYS A 1 103 ? 8.719 -1.255 -21.451 1.00 74.00 103 LYS A O 1
ATOM 723 N N . VAL A 1 104 ? 10.881 -1.910 -21.420 1.00 79.62 104 VAL A N 1
ATOM 724 C CA . VAL A 1 104 ? 11.368 -0.726 -20.709 1.00 79.62 104 VAL A CA 1
ATOM 725 C C . VAL A 1 104 ? 11.829 0.289 -21.737 1.00 79.62 104 VAL A C 1
ATOM 727 O O . VAL A 1 104 ? 12.709 0.008 -22.546 1.00 79.62 104 VAL A O 1
ATOM 730 N N . THR A 1 105 ? 11.253 1.482 -21.707 1.00 81.81 105 THR A N 1
ATOM 731 C CA . THR A 1 105 ? 11.657 2.609 -22.550 1.00 81.81 105 THR A CA 1
ATOM 732 C C . THR A 1 105 ? 12.268 3.680 -21.661 1.00 81.81 105 THR A C 1
ATOM 734 O O . THR A 1 105 ? 11.555 4.276 -20.856 1.00 81.81 105 THR A O 1
ATOM 737 N N . ALA A 1 106 ? 13.573 3.926 -21.804 1.00 81.25 106 ALA A N 1
ATOM 738 C CA . ALA A 1 106 ? 14.226 5.057 -21.151 1.00 81.25 106 ALA A CA 1
ATOM 739 C C . ALA A 1 106 ? 13.718 6.372 -21.749 1.00 81.25 106 ALA A C 1
ATOM 741 O O . ALA A 1 106 ? 13.549 6.485 -22.967 1.00 81.25 106 ALA A O 1
ATOM 742 N N . ASN A 1 107 ? 13.514 7.378 -20.906 1.00 82.25 107 ASN A N 1
ATOM 743 C CA . ASN A 1 107 ? 13.166 8.715 -21.358 1.00 82.25 107 ASN A CA 1
ATOM 744 C C . ASN A 1 107 ? 14.436 9.553 -21.542 1.00 82.25 107 ASN A C 1
ATOM 746 O O . ASN A 1 107 ? 14.873 10.269 -20.650 1.00 82.25 107 ASN A O 1
ATOM 750 N N . THR A 1 108 ? 15.030 9.489 -22.733 1.00 76.44 108 THR A N 1
ATOM 751 C CA . THR A 1 108 ? 16.273 10.217 -23.043 1.00 76.44 108 THR A CA 1
ATOM 752 C C . THR A 1 108 ? 16.071 11.718 -23.272 1.00 76.44 108 THR A C 1
ATOM 754 O O . THR A 1 108 ? 17.033 12.418 -23.577 1.00 76.44 108 THR A O 1
ATOM 757 N N . ALA A 1 109 ? 14.830 12.213 -23.205 1.00 77.81 109 ALA A N 1
ATOM 758 C CA . ALA A 1 109 ? 14.524 13.634 -23.358 1.00 77.81 109 ALA A CA 1
ATOM 759 C C . ALA A 1 109 ? 14.694 14.423 -22.048 1.00 77.81 109 ALA A C 1
ATOM 761 O O . ALA A 1 109 ? 14.633 15.654 -22.074 1.00 77.81 109 ALA A O 1
ATOM 762 N N . THR A 1 110 ? 14.900 13.746 -20.915 1.00 75.75 110 THR A N 1
ATOM 763 C CA . THR A 1 110 ? 15.124 14.383 -19.614 1.00 75.75 110 THR A CA 1
ATOM 764 C C . THR A 1 110 ? 16.607 14.393 -19.247 1.00 75.75 110 THR A C 1
ATOM 766 O O . THR A 1 110 ? 17.440 13.723 -19.859 1.00 75.75 110 THR A O 1
ATOM 769 N N . ALA A 1 111 ? 16.955 15.189 -18.235 1.00 79.75 111 ALA A N 1
ATOM 770 C CA . ALA A 1 111 ? 18.317 15.249 -17.709 1.00 79.75 111 ALA A CA 1
ATOM 771 C C . ALA A 1 111 ? 18.668 14.054 -16.798 1.00 79.75 111 ALA A C 1
ATOM 773 O O . ALA A 1 111 ? 19.799 13.979 -16.316 1.00 79.75 111 ALA A O 1
ATOM 774 N N . TYR A 1 112 ? 17.721 13.147 -16.530 1.00 82.62 112 TYR A N 1
ATOM 775 C CA . TYR A 1 112 ? 17.858 12.107 -15.514 1.00 82.62 112 TYR A CA 1
ATOM 776 C C . TYR A 1 112 ? 17.934 10.724 -16.155 1.00 82.62 112 TYR A C 1
ATOM 778 O O . TYR A 1 112 ? 17.002 10.247 -16.792 1.00 82.62 112 TYR A O 1
ATOM 786 N N . SER A 1 113 ? 19.061 10.044 -15.946 1.00 77.31 113 SER A N 1
ATOM 787 C CA . SER A 1 113 ? 19.372 8.762 -16.589 1.00 77.31 113 SER A CA 1
ATOM 788 C C . SER A 1 113 ? 18.527 7.581 -16.105 1.00 77.31 113 SER A C 1
ATOM 790 O O . SER A 1 113 ? 18.711 6.481 -16.606 1.00 77.31 113 SER A O 1
ATOM 792 N N . LYS A 1 114 ? 17.669 7.784 -15.103 1.00 81.19 114 LYS A N 1
ATOM 793 C CA . LYS A 1 114 ? 16.809 6.760 -14.495 1.00 81.19 114 LYS A CA 1
ATOM 794 C C . LYS A 1 114 ? 15.353 6.856 -14.952 1.00 81.19 114 LYS A C 1
ATOM 796 O O . LYS A 1 114 ? 14.567 5.963 -14.654 1.00 81.19 114 LYS A O 1
ATOM 801 N N . ASP A 1 115 ? 15.002 7.910 -15.686 1.00 82.75 115 ASP A N 1
ATOM 802 C CA . ASP A 1 115 ? 13.636 8.114 -16.149 1.00 82.75 115 ASP A CA 1
ATOM 803 C C . ASP A 1 115 ? 13.264 7.072 -17.197 1.00 82.75 115 ASP A C 1
ATOM 805 O O . ASP A 1 115 ? 14.008 6.800 -18.147 1.00 82.75 115 ASP A O 1
ATOM 809 N N . GLY A 1 116 ? 12.059 6.529 -17.076 1.00 83.81 116 GLY A N 1
ATOM 810 C CA . GLY A 1 116 ? 11.592 5.540 -18.023 1.00 83.81 116 GLY A CA 1
ATOM 811 C C . GLY A 1 116 ? 10.176 5.067 -17.775 1.00 83.81 116 GLY A C 1
ATOM 812 O O . GLY A 1 116 ? 9.464 5.526 -16.888 1.00 83.81 116 GLY A O 1
ATOM 813 N N . SER A 1 117 ? 9.752 4.130 -18.606 1.00 84.50 117 SER A N 1
ATOM 814 C CA . SER A 1 117 ? 8.476 3.443 -18.457 1.00 84.50 117 SER A CA 1
ATOM 815 C C . SER A 1 117 ? 8.657 1.963 -18.717 1.00 84.50 117 SER A C 1
ATOM 817 O O . SER A 1 117 ? 9.398 1.590 -19.621 1.00 84.50 117 SER A O 1
ATOM 819 N N . ALA A 1 118 ? 7.971 1.138 -17.941 1.00 80.25 118 ALA A N 1
ATOM 820 C CA . ALA A 1 118 ? 7.799 -0.279 -18.184 1.00 80.25 118 ALA A CA 1
ATOM 821 C C . ALA A 1 118 ? 6.357 -0.523 -18.624 1.00 80.25 118 ALA A C 1
ATOM 823 O O . ALA A 1 118 ? 5.410 -0.107 -17.952 1.00 80.25 118 ALA A O 1
ATOM 824 N N . VAL A 1 119 ? 6.195 -1.210 -19.751 1.00 78.88 119 VAL A N 1
ATOM 825 C CA . VAL A 1 119 ? 4.911 -1.766 -20.181 1.00 78.88 119 VAL A CA 1
ATOM 826 C C . VAL A 1 119 ? 5.059 -3.277 -20.200 1.00 78.88 119 VAL A C 1
ATOM 828 O O . VAL A 1 119 ? 5.891 -3.803 -20.939 1.00 78.88 119 VAL A O 1
ATOM 831 N N . ASN A 1 120 ? 4.269 -3.947 -19.371 1.00 72.94 120 ASN A N 1
ATOM 832 C CA . ASN A 1 120 ? 4.168 -5.395 -19.309 1.00 72.94 120 ASN A CA 1
ATOM 833 C C . ASN A 1 120 ? 2.931 -5.841 -20.089 1.00 72.94 120 ASN A C 1
ATOM 835 O O . ASN A 1 120 ? 1.872 -5.225 -19.978 1.00 72.94 120 ASN A O 1
ATOM 839 N N . ASP A 1 121 ? 3.077 -6.926 -20.842 1.00 67.06 121 ASP A N 1
ATOM 840 C CA . ASP A 1 121 ? 1.958 -7.689 -21.395 1.00 67.06 121 ASP A CA 1
ATOM 841 C C . ASP A 1 121 ? 2.075 -9.107 -20.831 1.00 67.06 121 ASP A C 1
ATOM 843 O O . ASP A 1 121 ? 2.705 -9.982 -21.430 1.00 67.06 121 ASP A O 1
ATOM 847 N N . LEU A 1 122 ? 1.574 -9.265 -19.599 1.00 68.62 122 LEU A N 1
ATOM 848 C CA . LEU A 1 122 ? 1.551 -10.504 -18.819 1.00 68.62 122 LEU A CA 1
ATOM 849 C C . LEU A 1 122 ? 2.882 -11.291 -18.817 1.00 68.62 122 LEU A C 1
ATOM 851 O O . LEU A 1 122 ? 3.027 -12.295 -19.522 1.00 68.62 122 LEU A O 1
ATOM 855 N N . CYS A 1 123 ? 3.839 -10.911 -17.961 1.00 71.00 123 CYS A N 1
ATOM 856 C CA . CYS A 1 123 ? 4.950 -11.815 -17.654 1.00 71.00 123 CYS A CA 1
ATOM 857 C C . CYS A 1 123 ? 4.604 -12.761 -16.509 1.00 71.00 123 CYS A C 1
ATOM 859 O O . CYS A 1 123 ? 4.118 -12.316 -15.475 1.00 71.00 123 CYS A O 1
ATOM 861 N N . LEU A 1 124 ? 4.938 -14.043 -16.685 1.00 72.44 124 LEU A N 1
ATOM 862 C CA . LEU A 1 124 ? 4.895 -15.067 -15.651 1.00 72.44 124 LEU A CA 1
ATOM 863 C C . LEU A 1 124 ? 6.291 -15.672 -15.460 1.00 72.44 124 LEU A C 1
ATOM 865 O O . LEU A 1 124 ? 6.842 -16.243 -16.404 1.00 72.44 124 LEU A O 1
ATOM 869 N N . GLU A 1 125 ? 6.850 -15.589 -14.255 1.00 69.38 125 GLU A N 1
ATOM 870 C CA . GLU A 1 125 ? 8.158 -16.175 -13.950 1.00 69.38 125 GLU A CA 1
ATOM 871 C C . GLU A 1 125 ? 8.295 -16.537 -12.474 1.00 69.38 125 GLU A C 1
ATOM 873 O O . GLU A 1 125 ? 7.917 -15.758 -11.611 1.00 69.38 125 GLU A O 1
ATOM 878 N N . SER A 1 126 ? 8.869 -17.708 -12.171 1.00 73.81 126 SER A N 1
ATOM 879 C CA . SER A 1 126 ? 9.199 -18.117 -10.794 1.00 73.81 126 SER A CA 1
ATOM 880 C C . SER A 1 126 ? 8.017 -18.039 -9.817 1.00 73.81 126 SER A C 1
ATOM 882 O O . SER A 1 126 ? 8.189 -17.824 -8.622 1.00 73.81 126 SER A O 1
ATOM 884 N N . GLY A 1 127 ? 6.801 -18.244 -10.328 1.00 78.19 127 GLY A N 1
ATOM 885 C CA . GLY A 1 127 ? 5.575 -18.128 -9.547 1.00 78.19 127 GLY A CA 1
ATOM 886 C C . GLY A 1 127 ? 5.022 -16.706 -9.452 1.00 78.19 127 GLY A C 1
ATOM 887 O O . GLY A 1 127 ? 3.955 -16.533 -8.877 1.00 78.19 127 GLY A O 1
ATOM 888 N N . GLU A 1 128 ? 5.663 -15.707 -10.047 1.00 83.62 128 GLU A N 1
ATOM 889 C CA . GLU A 1 128 ? 5.217 -14.316 -10.067 1.00 83.62 128 GLU A CA 1
ATOM 890 C C . GLU A 1 128 ? 4.528 -13.925 -11.372 1.00 83.62 128 GLU A C 1
ATOM 892 O O . GLU A 1 128 ? 4.717 -14.554 -12.414 1.00 83.62 128 GLU A O 1
ATOM 897 N N . LYS A 1 129 ? 3.735 -12.856 -11.298 1.00 86.19 129 LYS A N 1
ATOM 898 C CA . LYS A 1 129 ? 3.042 -12.230 -12.419 1.00 86.19 129 LYS A CA 1
ATOM 899 C C . LYS A 1 129 ? 3.294 -10.726 -12.425 1.00 86.19 129 LYS A C 1
ATOM 901 O O . LYS A 1 129 ? 3.098 -10.082 -11.401 1.00 86.19 129 LYS A O 1
ATOM 906 N N . TRP A 1 130 ? 3.619 -10.163 -13.583 1.00 86.06 130 TRP A N 1
ATOM 907 C CA . TRP A 1 130 ? 3.705 -8.717 -13.796 1.00 86.06 130 TRP A CA 1
ATOM 908 C C . TRP A 1 130 ? 2.857 -8.301 -14.996 1.00 86.06 130 TRP A C 1
ATOM 910 O O . TRP A 1 130 ? 2.910 -8.942 -16.047 1.00 86.06 130 TRP A O 1
ATOM 920 N N . ASP A 1 131 ? 2.050 -7.251 -14.841 1.00 87.75 131 ASP A N 1
ATOM 921 C CA . ASP A 1 131 ? 1.135 -6.771 -15.887 1.00 87.75 131 ASP A CA 1
ATOM 922 C C . ASP A 1 131 ? 0.893 -5.253 -15.788 1.00 87.75 131 ASP A C 1
ATOM 924 O O . ASP A 1 131 ? 1.176 -4.634 -14.760 1.00 87.75 131 ASP A O 1
ATOM 928 N N . GLY A 1 132 ? 0.374 -4.645 -16.854 1.00 90.25 132 GLY A N 1
ATOM 929 C CA . GLY A 1 132 ? 0.082 -3.212 -16.927 1.00 90.25 132 GLY A CA 1
ATOM 930 C C . GLY A 1 132 ? 1.321 -2.335 -17.126 1.00 90.25 132 GLY A C 1
ATOM 931 O O . GLY A 1 132 ? 2.360 -2.785 -17.612 1.00 90.25 132 GLY A O 1
ATOM 932 N N . SER A 1 133 ? 1.219 -1.045 -16.788 1.00 91.50 133 SER A N 1
ATOM 933 C CA . SER A 1 133 ? 2.308 -0.089 -17.034 1.00 91.50 133 SER A CA 1
ATOM 934 C C . SER A 1 133 ? 2.662 0.765 -15.826 1.00 91.50 133 SER A C 1
ATOM 936 O O . SER A 1 133 ? 1.767 1.261 -15.136 1.00 91.50 133 SER A O 1
ATOM 938 N N . ILE A 1 134 ? 3.956 1.025 -15.660 1.00 91.56 134 ILE A N 1
ATOM 939 C CA . ILE A 1 134 ? 4.520 1.949 -14.675 1.00 91.56 134 ILE A CA 1
ATOM 940 C C . ILE A 1 134 ? 5.444 2.922 -15.409 1.00 91.56 134 ILE A C 1
ATOM 942 O O . ILE A 1 134 ? 6.296 2.507 -16.188 1.00 91.56 134 ILE A O 1
ATOM 946 N N . ALA A 1 135 ? 5.280 4.218 -15.171 1.00 92.69 135 ALA A N 1
ATOM 947 C CA . ALA A 1 135 ? 6.182 5.266 -15.634 1.00 92.69 135 ALA A CA 1
ATOM 948 C C . ALA A 1 135 ? 6.838 5.934 -14.429 1.00 92.69 135 ALA A C 1
ATOM 950 O O . ALA A 1 135 ? 6.141 6.305 -13.487 1.00 92.69 135 ALA A O 1
ATOM 951 N N . TYR A 1 136 ? 8.156 6.090 -14.473 1.00 92.56 136 TYR A N 1
ATOM 952 C CA . TYR A 1 136 ? 8.978 6.668 -13.422 1.00 92.56 136 TYR A CA 1
ATOM 953 C C . TYR A 1 136 ? 9.704 7.909 -13.942 1.00 92.56 136 TYR A C 1
ATOM 955 O O . TYR A 1 136 ? 10.386 7.859 -14.968 1.00 92.56 136 TYR A O 1
ATOM 963 N N . GLU A 1 137 ? 9.536 9.024 -13.237 1.00 93.31 137 GLU A N 1
ATOM 964 C CA . GLU A 1 137 ? 10.118 10.314 -13.594 1.00 93.31 137 GLU A CA 1
ATOM 965 C C . GLU A 1 137 ? 10.794 10.951 -12.376 1.00 93.31 137 GLU A C 1
ATOM 967 O O . GLU A 1 137 ? 10.134 11.354 -11.412 1.00 93.31 137 GLU A O 1
ATOM 972 N N . CYS A 1 138 ? 12.113 11.087 -12.429 1.00 91.31 138 CYS A N 1
ATOM 973 C CA . CYS A 1 138 ? 12.892 11.819 -11.448 1.00 91.31 138 CYS A CA 1
ATOM 974 C C . CYS A 1 138 ? 12.694 13.331 -11.607 1.00 91.31 138 CYS A C 1
ATOM 976 O O . CYS A 1 138 ? 12.502 13.867 -12.698 1.00 91.31 138 CYS A O 1
ATOM 978 N N . LYS A 1 139 ? 12.748 14.049 -10.485 1.00 90.19 139 LYS A N 1
ATOM 979 C CA . LYS A 1 139 ? 12.673 15.520 -10.426 1.00 90.19 139 LYS A CA 1
ATOM 980 C C . LYS A 1 139 ? 13.968 16.152 -9.920 1.00 90.19 139 LYS A C 1
ATOM 982 O O . LYS A 1 139 ? 14.079 17.374 -9.862 1.00 90.19 139 LYS A O 1
ATOM 987 N N . ASP A 1 140 ? 14.944 15.326 -9.562 1.00 87.06 140 ASP A N 1
ATOM 988 C CA . ASP A 1 140 ? 16.302 15.719 -9.218 1.00 87.06 140 ASP A CA 1
ATOM 989 C C . ASP A 1 140 ? 17.293 14.602 -9.584 1.00 87.06 140 ASP A C 1
ATOM 991 O O . ASP A 1 140 ? 16.904 13.487 -9.926 1.00 87.06 140 ASP A O 1
ATOM 995 N N . ALA A 1 141 ? 18.592 14.911 -9.526 1.00 84.56 141 ALA A N 1
ATOM 996 C CA . ALA A 1 141 ? 19.650 13.994 -9.952 1.00 84.56 141 ALA A CA 1
ATOM 997 C C . ALA A 1 141 ? 19.801 12.750 -9.058 1.00 84.56 141 ALA A C 1
ATOM 999 O O . ALA A 1 141 ? 20.338 11.741 -9.509 1.00 84.56 141 ALA A O 1
ATOM 1000 N N . ALA A 1 142 ? 19.362 12.826 -7.799 1.00 84.00 142 ALA A N 1
ATOM 1001 C CA . ALA A 1 142 ? 19.378 11.699 -6.871 1.00 84.00 142 ALA A CA 1
ATOM 1002 C C . ALA A 1 142 ? 18.096 10.852 -6.966 1.00 84.00 142 ALA A C 1
ATOM 1004 O O . ALA A 1 142 ? 18.041 9.765 -6.391 1.00 84.00 142 ALA A O 1
ATOM 1005 N N . CYS A 1 143 ? 17.091 11.342 -7.698 1.00 85.31 143 CYS A N 1
ATOM 1006 C CA . CYS A 1 143 ? 15.717 10.861 -7.686 1.00 85.31 143 CYS A CA 1
ATOM 1007 C C . CYS A 1 143 ? 15.117 10.821 -6.267 1.00 85.31 143 CYS A C 1
ATOM 1009 O O . CYS A 1 143 ? 14.315 9.948 -5.914 1.00 85.31 143 CYS A O 1
ATOM 1011 N N . ASP A 1 144 ? 15.510 11.788 -5.432 1.00 84.25 144 ASP A N 1
ATOM 1012 C CA . ASP A 1 144 ? 14.934 11.967 -4.100 1.00 84.25 144 ASP A CA 1
ATOM 1013 C C . ASP A 1 144 ? 13.491 12.474 -4.188 1.00 84.25 144 ASP A C 1
ATOM 1015 O O . ASP A 1 144 ? 12.607 12.031 -3.450 1.00 84.25 144 ASP A O 1
ATOM 1019 N N . ASN A 1 145 ? 13.235 13.318 -5.180 1.00 90.38 145 ASN A N 1
ATOM 1020 C CA . ASN A 1 145 ? 11.915 13.714 -5.627 1.00 90.38 145 ASN A CA 1
ATOM 1021 C C . ASN A 1 145 ? 11.601 13.004 -6.945 1.00 90.38 145 ASN A C 1
ATOM 1023 O O . ASN A 1 145 ? 12.386 13.056 -7.895 1.00 90.38 145 ASN A O 1
ATOM 1027 N N . SER A 1 146 ? 10.449 12.345 -7.014 1.00 93.38 146 SER A N 1
ATOM 1028 C CA . SER A 1 146 ? 10.045 11.606 -8.206 1.00 93.38 146 SER A CA 1
ATOM 1029 C C . SER A 1 146 ? 8.531 11.479 -8.311 1.00 93.38 146 SER A C 1
ATOM 1031 O O . SER A 1 146 ? 7.793 11.710 -7.350 1.00 93.38 146 SER A O 1
ATOM 1033 N N . VAL A 1 147 ? 8.062 11.122 -9.500 1.00 95.75 147 VAL A N 1
ATOM 1034 C CA . VAL A 1 147 ? 6.671 10.766 -9.750 1.00 95.75 147 VAL A CA 1
ATOM 1035 C C . VAL A 1 147 ? 6.639 9.403 -10.418 1.00 95.75 147 VAL A C 1
ATOM 1037 O O . VAL A 1 147 ? 7.271 9.189 -11.449 1.00 95.75 147 VAL A O 1
ATOM 1040 N N . VAL A 1 148 ? 5.862 8.497 -9.838 1.00 95.19 148 VAL A N 1
ATOM 1041 C CA . VAL A 1 148 ? 5.482 7.230 -10.452 1.00 95.19 148 VAL A CA 1
ATOM 1042 C C . VAL A 1 148 ? 4.033 7.322 -10.886 1.00 95.19 148 VAL A C 1
ATOM 1044 O O . VAL A 1 148 ? 3.172 7.695 -10.089 1.00 95.19 148 VAL A O 1
ATOM 1047 N N . THR A 1 149 ? 3.756 6.965 -12.134 1.00 97.19 149 THR A N 1
ATOM 1048 C CA . THR A 1 149 ? 2.399 6.830 -12.666 1.00 97.19 149 THR A CA 1
ATOM 1049 C C . THR A 1 149 ? 2.152 5.385 -13.055 1.00 97.19 149 THR A C 1
ATOM 1051 O O . THR A 1 149 ? 2.851 4.841 -13.905 1.00 97.19 149 THR A O 1
ATOM 1054 N N . SER A 1 150 ? 1.123 4.785 -12.475 1.00 96.50 150 SER A N 1
ATOM 1055 C CA . SER A 1 150 ? 0.768 3.386 -12.684 1.00 96.50 150 SER A CA 1
ATOM 1056 C C . SER A 1 150 ? -0.594 3.292 -13.361 1.00 96.50 150 SER A C 1
ATOM 1058 O O . SER A 1 150 ? -1.555 3.925 -12.927 1.00 96.50 150 SER A O 1
ATOM 1060 N N . THR A 1 151 ? -0.701 2.480 -14.410 1.00 96.44 151 THR A N 1
ATOM 1061 C CA . THR A 1 151 ? -1.967 2.193 -15.102 1.00 96.44 151 THR A CA 1
ATOM 1062 C C . THR A 1 151 ? -2.185 0.694 -15.116 1.00 96.44 151 THR A C 1
ATOM 1064 O O . THR A 1 151 ? -1.477 -0.032 -15.809 1.00 96.44 151 THR A O 1
ATOM 1067 N N . ASN A 1 152 ? -3.168 0.240 -14.335 1.00 95.50 152 ASN A N 1
ATOM 1068 C CA . ASN A 1 152 ? -3.475 -1.173 -14.127 1.00 95.50 152 ASN A CA 1
ATOM 1069 C C . ASN A 1 152 ? -2.235 -2.030 -13.817 1.00 95.50 152 ASN A C 1
ATOM 1071 O O . ASN A 1 152 ? -2.194 -3.181 -14.231 1.00 95.50 152 ASN A O 1
ATOM 1075 N N . ALA A 1 153 ? -1.237 -1.476 -13.123 1.00 93.69 153 ALA A N 1
ATOM 1076 C CA . ALA A 1 153 ? -0.006 -2.195 -12.830 1.00 93.69 153 ALA A CA 1
ATOM 1077 C C . ALA A 1 153 ? -0.288 -3.308 -11.819 1.00 93.69 153 ALA A C 1
ATOM 1079 O O . ALA A 1 153 ? -0.936 -3.054 -10.801 1.00 93.69 153 ALA A O 1
ATOM 1080 N N . VAL A 1 154 ? 0.178 -4.519 -12.112 1.00 93.00 154 VAL A N 1
ATOM 1081 C CA . VAL A 1 154 ? -0.040 -5.715 -11.298 1.00 93.00 154 VAL A CA 1
ATOM 1082 C C . VAL A 1 154 ? 1.293 -6.326 -10.904 1.00 93.00 154 VAL A C 1
ATOM 1084 O O . VAL A 1 154 ? 2.146 -6.518 -11.768 1.00 93.00 154 VAL A O 1
ATOM 1087 N N . TRP A 1 155 ? 1.410 -6.701 -9.631 1.00 91.62 155 TRP A N 1
ATOM 1088 C CA . TRP A 1 155 ? 2.366 -7.698 -9.160 1.00 91.62 155 TRP A CA 1
ATOM 1089 C C . TRP A 1 155 ? 1.590 -8.832 -8.492 1.00 91.62 155 TRP A C 1
ATOM 1091 O O . TRP A 1 155 ? 0.839 -8.612 -7.543 1.00 91.62 155 TRP A O 1
ATOM 1101 N N . GLY A 1 156 ? 1.719 -10.037 -9.027 1.00 91.12 156 GLY A N 1
ATOM 1102 C CA . GLY A 1 156 ? 0.980 -11.212 -8.599 1.00 91.12 156 GLY A CA 1
ATOM 1103 C C . GLY A 1 156 ? 1.873 -12.377 -8.205 1.00 91.12 156 GLY A C 1
ATOM 1104 O O . GLY A 1 156 ? 3.037 -12.463 -8.584 1.00 91.12 156 GLY A O 1
ATOM 1105 N N . ASP A 1 157 ? 1.287 -13.288 -7.444 1.00 90.31 157 ASP A N 1
ATOM 1106 C CA . ASP A 1 157 ? 1.810 -14.579 -7.038 1.00 90.31 157 ASP A CA 1
ATOM 1107 C C . ASP A 1 157 ? 0.842 -15.633 -7.576 1.00 90.31 157 ASP A C 1
ATOM 1109 O O . ASP A 1 157 ? -0.257 -15.849 -7.061 1.00 90.31 157 ASP A O 1
ATOM 1113 N N . THR A 1 158 ? 1.256 -16.274 -8.660 1.00 87.38 158 THR A N 1
ATOM 1114 C CA . THR A 1 158 ? 0.498 -17.309 -9.363 1.00 87.38 158 THR A CA 1
ATOM 1115 C C . THR A 1 158 ? 0.363 -18.600 -8.564 1.00 87.38 158 THR A C 1
ATOM 1117 O O . THR A 1 158 ? -0.589 -19.345 -8.790 1.00 87.38 158 THR A O 1
ATOM 1120 N N . VAL A 1 159 ? 1.273 -18.868 -7.621 1.00 88.00 159 VAL A N 1
ATOM 1121 C CA . VAL A 1 159 ? 1.231 -20.070 -6.777 1.00 88.00 159 VAL A CA 1
ATOM 1122 C C . VAL A 1 159 ? 0.141 -19.916 -5.725 1.00 88.00 159 VAL A C 1
ATOM 1124 O O . VAL A 1 159 ? -0.661 -20.825 -5.517 1.00 88.00 159 VAL A O 1
ATOM 1127 N N . ASN A 1 160 ? 0.081 -18.744 -5.095 1.00 90.00 160 ASN A N 1
ATOM 1128 C CA . ASN A 1 160 ? -0.919 -18.418 -4.081 1.00 90.00 160 ASN A CA 1
ATOM 1129 C C . ASN A 1 160 ? -2.213 -17.826 -4.668 1.00 90.00 160 ASN A C 1
ATOM 1131 O O . ASN A 1 160 ? -3.176 -17.613 -3.929 1.00 90.00 160 ASN A O 1
ATOM 1135 N N . ASN A 1 161 ? -2.246 -17.598 -5.986 1.00 92.00 161 ASN A N 1
ATOM 1136 C CA . ASN A 1 161 ? -3.343 -16.982 -6.730 1.00 92.00 161 ASN A CA 1
ATOM 1137 C C . ASN A 1 161 ? -3.766 -15.629 -6.136 1.00 92.00 161 ASN A C 1
ATOM 1139 O O . ASN A 1 161 ? -4.946 -15.399 -5.847 1.00 92.00 161 ASN A O 1
ATOM 1143 N N . VAL A 1 162 ? -2.768 -14.774 -5.904 1.00 94.25 162 VAL A N 1
ATOM 1144 C CA . VAL A 1 162 ? -2.918 -13.430 -5.345 1.00 94.25 162 VAL A CA 1
ATOM 1145 C C . VAL A 1 162 ? -2.411 -12.411 -6.352 1.00 94.25 162 VAL A C 1
ATOM 1147 O O . VAL A 1 162 ? -1.260 -12.504 -6.753 1.00 94.25 162 VAL A O 1
ATOM 1150 N N . ASP A 1 163 ? -3.207 -11.395 -6.679 1.00 95.12 163 ASP A N 1
ATOM 1151 C CA . ASP A 1 163 ? -2.742 -10.245 -7.464 1.00 95.12 163 ASP A CA 1
ATOM 1152 C C . ASP A 1 163 ? -2.886 -8.955 -6.655 1.00 95.12 163 ASP A C 1
ATOM 1154 O O . ASP A 1 163 ? -3.969 -8.647 -6.146 1.00 95.12 163 ASP A O 1
ATOM 1158 N N . LEU A 1 164 ? -1.808 -8.176 -6.591 1.00 96.50 164 LEU A N 1
ATOM 1159 C CA . LEU A 1 164 ? -1.804 -6.795 -6.129 1.00 96.50 164 LEU A CA 1
ATOM 1160 C C . LEU A 1 164 ? -1.892 -5.883 -7.346 1.00 96.50 164 LEU A C 1
ATOM 1162 O O . LEU A 1 164 ? -1.065 -5.987 -8.248 1.00 96.50 164 LEU A O 1
ATOM 1166 N N . LYS A 1 165 ? -2.872 -4.981 -7.389 1.00 97.25 165 LYS A N 1
ATOM 1167 C CA . LYS A 1 165 ? -3.087 -4.104 -8.546 1.00 97.25 165 LYS A CA 1
ATOM 1168 C C . LYS A 1 165 ? -3.236 -2.649 -8.138 1.00 97.25 165 LYS A C 1
ATOM 1170 O O . LYS A 1 165 ? -4.008 -2.343 -7.230 1.00 97.25 165 LYS A O 1
ATOM 1175 N N . ILE A 1 166 ? -2.568 -1.749 -8.858 1.00 98.00 166 ILE A N 1
ATOM 1176 C CA . ILE A 1 166 ? -2.593 -0.305 -8.601 1.00 98.00 166 ILE A CA 1
ATOM 1177 C C . ILE A 1 166 ? -2.915 0.496 -9.864 1.00 98.00 166 ILE A C 1
ATOM 1179 O O . ILE A 1 166 ? -2.655 0.080 -10.996 1.00 98.00 166 ILE A O 1
ATOM 1183 N N . SER A 1 167 ? -3.515 1.667 -9.686 1.00 97.94 167 SER A N 1
ATOM 1184 C CA . SER A 1 167 ? -3.705 2.666 -10.743 1.00 97.94 167 SER A CA 1
ATOM 1185 C C . SER A 1 167 ? -3.725 4.056 -10.133 1.00 97.94 167 SER A C 1
ATOM 1187 O O . SER A 1 167 ? -4.465 4.287 -9.185 1.00 97.94 167 SER A O 1
ATOM 1189 N N . GLY A 1 168 ? -2.930 4.980 -10.660 1.00 97.19 168 GLY A N 1
ATOM 1190 C CA . GLY A 1 168 ? -2.807 6.334 -10.131 1.00 97.19 168 GLY A CA 1
ATOM 1191 C C . GLY A 1 168 ? -1.357 6.773 -10.004 1.00 97.19 168 GLY A C 1
ATOM 1192 O O . GLY A 1 168 ? -0.518 6.364 -10.802 1.00 97.19 168 GLY A O 1
ATOM 1193 N N . THR A 1 169 ? -1.063 7.625 -9.024 1.00 96.75 169 THR A N 1
ATOM 1194 C CA . THR A 1 169 ? 0.253 8.260 -8.897 1.00 96.75 169 THR A CA 1
ATOM 1195 C C . THR A 1 169 ? 0.823 8.127 -7.496 1.00 96.75 169 THR A C 1
ATOM 1197 O O . THR A 1 169 ? 0.112 8.374 -6.521 1.00 96.75 169 THR A O 1
ATOM 1200 N N . MET A 1 170 ? 2.120 7.845 -7.409 1.00 96.06 170 MET A N 1
ATOM 1201 C CA . MET A 1 170 ? 2.925 8.055 -6.209 1.00 96.06 170 MET A CA 1
ATOM 1202 C C . MET A 1 170 ? 3.875 9.223 -6.466 1.00 96.06 170 MET A C 1
ATOM 1204 O O . MET A 1 170 ? 4.701 9.168 -7.373 1.00 96.06 170 MET A O 1
ATOM 1208 N N . THR A 1 171 ? 3.767 10.290 -5.682 1.00 95.00 171 THR A N 1
ATOM 1209 C CA . THR A 1 171 ? 4.780 11.351 -5.661 1.00 95.00 171 THR A CA 1
ATOM 1210 C C . THR A 1 171 ? 5.689 11.115 -4.473 1.00 95.00 171 THR A C 1
ATOM 1212 O O . THR A 1 171 ? 5.203 11.101 -3.344 1.00 95.00 171 THR A O 1
ATOM 1215 N N . THR A 1 172 ? 6.986 10.957 -4.722 1.00 92.19 172 THR A N 1
ATOM 1216 C CA . THR A 1 172 ? 7.984 10.870 -3.658 1.00 92.19 172 THR A CA 1
ATOM 1217 C C . THR A 1 172 ? 8.634 12.221 -3.440 1.00 92.19 172 THR A C 1
ATOM 1219 O O . THR A 1 172 ? 8.854 12.994 -4.377 1.00 92.19 172 THR A O 1
ATOM 1222 N N . SER A 1 173 ? 8.989 12.483 -2.195 1.00 88.50 173 SER A N 1
ATOM 1223 C CA . SER A 1 173 ? 9.805 13.615 -1.786 1.00 88.50 173 SER A CA 1
ATOM 1224 C C . SER A 1 173 ? 10.824 13.158 -0.752 1.00 88.50 173 SER A C 1
ATOM 1226 O O . SER A 1 173 ? 10.683 12.091 -0.155 1.00 88.50 173 SER A O 1
ATOM 1228 N N . THR A 1 174 ? 11.819 13.998 -0.472 1.00 82.88 174 THR A N 1
ATOM 1229 C CA . THR A 1 174 ? 12.888 13.689 0.493 1.00 82.88 174 THR A CA 1
ATOM 1230 C C . THR A 1 174 ? 12.372 13.178 1.845 1.00 82.88 174 THR A C 1
ATOM 1232 O O . THR A 1 174 ? 13.024 12.347 2.470 1.00 82.88 174 THR A O 1
ATOM 1235 N N . ASN A 1 175 ? 11.206 13.654 2.298 1.00 85.25 175 ASN A N 1
ATOM 1236 C CA . ASN A 1 175 ? 10.682 13.370 3.636 1.00 85.25 175 ASN A CA 1
ATOM 1237 C C . ASN A 1 175 ? 9.307 12.692 3.638 1.00 85.25 175 ASN A C 1
ATOM 1239 O O . ASN A 1 175 ? 8.671 12.643 4.694 1.00 85.25 175 ASN A O 1
ATOM 1243 N N . GLY A 1 176 ? 8.817 12.204 2.499 1.00 89.69 176 GLY A N 1
ATOM 1244 C CA . GLY A 1 176 ? 7.484 11.617 2.450 1.00 89.69 176 GLY A CA 1
ATOM 1245 C C . GLY A 1 176 ? 6.975 11.299 1.057 1.00 89.69 176 GLY A C 1
ATOM 1246 O O . GLY A 1 176 ? 7.473 11.838 0.071 1.00 89.69 176 GLY A O 1
ATOM 1247 N N . ASP A 1 177 ? 5.928 10.484 1.017 1.00 93.56 177 ASP A N 1
ATOM 1248 C CA . ASP A 1 177 ? 5.284 10.022 -0.208 1.00 93.56 177 ASP A CA 1
ATOM 1249 C C . ASP A 1 177 ? 3.788 10.353 -0.187 1.00 93.56 177 ASP A C 1
ATOM 1251 O O . ASP A 1 177 ? 3.159 10.418 0.873 1.00 93.56 177 ASP A O 1
ATOM 1255 N N . VAL A 1 178 ? 3.203 10.558 -1.365 1.00 95.31 178 VAL A N 1
ATOM 1256 C CA . VAL A 1 178 ? 1.763 10.780 -1.537 1.00 95.31 178 VAL A CA 1
ATOM 1257 C C . VAL A 1 178 ? 1.217 9.819 -2.583 1.00 95.31 178 VAL A C 1
ATOM 1259 O O . VAL A 1 178 ? 1.621 9.880 -3.743 1.00 95.31 178 VAL A O 1
ATOM 1262 N N . PHE A 1 179 ? 0.261 8.980 -2.187 1.00 94.88 179 PHE A N 1
ATOM 1263 C CA . PHE A 1 179 ? -0.404 8.001 -3.050 1.00 94.88 179 PHE A CA 1
ATOM 1264 C C . PHE A 1 179 ? -1.794 8.489 -3.438 1.00 94.88 179 PHE A C 1
ATOM 1266 O O . PHE A 1 179 ? -2.588 8.866 -2.574 1.00 94.88 179 PHE A O 1
ATOM 1273 N N . LYS A 1 180 ? -2.114 8.454 -4.731 1.00 96.44 180 LYS A N 1
ATOM 1274 C CA . LYS A 1 180 ? -3.431 8.809 -5.275 1.00 96.44 180 LYS A CA 1
ATOM 1275 C C . LYS A 1 180 ? -3.907 7.756 -6.260 1.00 96.44 180 LYS A C 1
ATOM 1277 O O . LYS A 1 180 ? -3.093 7.144 -6.945 1.00 96.44 180 LYS A O 1
ATOM 1282 N N . GLY A 1 181 ? -5.225 7.607 -6.374 1.00 97.06 181 GLY A N 1
ATOM 1283 C CA . GLY A 1 181 ? -5.874 6.648 -7.266 1.00 97.06 181 GLY A CA 1
ATOM 1284 C C . GLY A 1 181 ? -6.421 5.446 -6.504 1.00 97.06 181 GLY A C 1
ATOM 1285 O O . GLY A 1 181 ? -7.154 5.612 -5.532 1.00 97.06 181 GLY A O 1
ATOM 1286 N N . THR A 1 182 ? -6.077 4.240 -6.937 1.00 98.06 182 THR A N 1
ATOM 1287 C CA . THR A 1 182 ? -6.613 2.993 -6.393 1.00 98.06 182 THR A CA 1
ATOM 1288 C C . THR A 1 182 ? -5.526 1.959 -6.158 1.00 98.06 182 THR A C 1
ATOM 1290 O O . THR A 1 182 ? -4.623 1.808 -6.984 1.00 98.06 182 THR A O 1
ATOM 1293 N N . SER A 1 183 ? -5.680 1.176 -5.099 1.00 98.00 183 SER A N 1
ATOM 1294 C CA . SER A 1 183 ? -5.046 -0.130 -4.951 1.00 98.00 183 SER A CA 1
ATOM 1295 C C . SER A 1 183 ? -6.113 -1.202 -4.780 1.00 98.00 183 SER A C 1
ATOM 1297 O O . SER A 1 183 ? -7.240 -0.939 -4.373 1.00 98.00 183 SER A O 1
ATOM 1299 N N . SER A 1 184 ? -5.786 -2.434 -5.123 1.00 97.81 184 SER A N 1
ATOM 1300 C CA . SER A 1 184 ? -6.678 -3.568 -4.941 1.00 97.81 184 SER A CA 1
ATOM 1301 C C . SER A 1 184 ? -5.864 -4.818 -4.713 1.00 97.81 184 SER A C 1
ATOM 1303 O O . SER A 1 184 ? -4.731 -4.935 -5.183 1.00 97.81 184 SER A O 1
ATOM 1305 N N . ILE A 1 185 ? -6.476 -5.744 -3.997 1.00 96.94 185 ILE A N 1
ATOM 1306 C CA . ILE A 1 185 ? -5.972 -7.094 -3.856 1.00 96.94 185 ILE A CA 1
ATOM 1307 C C . ILE A 1 185 ? -7.028 -8.051 -4.371 1.00 96.94 185 ILE A C 1
ATOM 1309 O O . ILE A 1 185 ? -8.227 -7.853 -4.144 1.00 96.94 185 ILE A O 1
ATOM 1313 N N . SER A 1 186 ? -6.591 -9.071 -5.095 1.00 95.12 186 SER A N 1
ATOM 1314 C CA . SER A 1 186 ? -7.438 -10.193 -5.459 1.00 95.12 186 SER A CA 1
ATOM 1315 C C . SER A 1 186 ? -6.823 -11.495 -4.985 1.00 95.12 186 SER A C 1
ATOM 1317 O O . SER A 1 186 ? -5.605 -11.648 -5.004 1.00 95.12 186 SER A O 1
ATOM 1319 N N . LYS A 1 187 ? -7.672 -12.412 -4.531 1.00 91.12 187 LYS A N 1
ATOM 1320 C CA . LYS A 1 187 ? -7.294 -13.757 -4.118 1.00 91.12 187 LYS A CA 1
ATOM 1321 C C . LYS A 1 187 ? -8.356 -14.725 -4.600 1.00 91.12 187 LYS A C 1
ATOM 1323 O O . LYS A 1 187 ? -9.535 -14.551 -4.295 1.00 91.12 187 LYS A O 1
ATOM 1328 N N . SER A 1 188 ? -7.956 -15.734 -5.366 1.00 84.12 188 SER A N 1
ATOM 1329 C CA . SER A 1 188 ? -8.888 -16.743 -5.893 1.00 84.12 188 SER A CA 1
ATOM 1330 C C . SER A 1 188 ? -10.084 -16.152 -6.655 1.00 84.12 188 SER A C 1
ATOM 1332 O O . SER A 1 188 ? -11.209 -16.627 -6.525 1.00 84.12 188 SER A O 1
ATOM 1334 N N . GLY A 1 189 ? -9.849 -15.092 -7.436 1.00 80.06 189 GLY A N 1
ATOM 1335 C CA . GLY A 1 189 ? -10.875 -14.415 -8.245 1.00 80.06 189 GLY A CA 1
ATOM 1336 C C . GLY A 1 189 ? -11.765 -13.425 -7.485 1.00 80.06 189 GLY A C 1
ATOM 1337 O O . GLY A 1 189 ? -12.528 -12.695 -8.111 1.00 80.06 189 GLY A O 1
ATOM 1338 N N . GLN A 1 190 ? -11.639 -13.347 -6.160 1.00 88.44 190 GLN A N 1
ATOM 1339 C CA . GLN A 1 190 ? -12.352 -12.393 -5.313 1.00 88.44 190 GLN A CA 1
ATOM 1340 C C . GLN A 1 190 ? -11.467 -11.169 -5.078 1.00 88.44 190 GLN A C 1
ATOM 1342 O O . GLN A 1 190 ? -10.285 -11.333 -4.787 1.00 88.44 190 GLN A O 1
ATOM 1347 N N . SER A 1 191 ? -12.002 -9.949 -5.196 1.00 94.12 191 SER A N 1
ATOM 1348 C CA . SER A 1 191 ? -11.200 -8.724 -5.078 1.00 94.12 191 SER A CA 1
ATOM 1349 C C . SER A 1 191 ? -11.835 -7.668 -4.185 1.00 94.12 191 SER A C 1
ATOM 1351 O O . SER A 1 191 ? -13.040 -7.437 -4.243 1.00 94.12 191 SER A O 1
ATOM 1353 N N . THR A 1 192 ? -10.989 -7.000 -3.402 1.00 97.25 192 THR A N 1
ATOM 1354 C CA . THR A 1 192 ? -11.323 -5.794 -2.643 1.00 97.25 192 THR A CA 1
ATOM 1355 C C . THR A 1 192 ? -10.591 -4.601 -3.247 1.00 97.25 192 THR A C 1
ATOM 1357 O O . THR A 1 192 ? -9.396 -4.679 -3.544 1.00 97.25 192 THR A O 1
ATOM 1360 N N . LEU A 1 193 ? -11.321 -3.500 -3.430 1.00 98.00 193 LEU A N 1
ATOM 1361 C CA . LEU A 1 193 ? -10.827 -2.268 -4.034 1.00 98.00 193 LEU A CA 1
ATOM 1362 C C . LEU A 1 193 ? -10.742 -1.160 -2.984 1.00 98.00 193 LEU A C 1
ATOM 1364 O O . LEU A 1 193 ? -11.720 -0.843 -2.303 1.00 98.00 193 LEU A O 1
ATOM 1368 N N . PHE A 1 194 ? -9.576 -0.531 -2.929 1.00 97.88 194 PHE A N 1
ATOM 1369 C CA . PHE A 1 194 ? -9.248 0.608 -2.092 1.00 97.88 194 PHE A CA 1
ATOM 1370 C C . PHE A 1 194 ? -9.077 1.842 -2.982 1.00 97.88 194 PHE A C 1
ATOM 1372 O O . PHE A 1 194 ? -8.236 1.867 -3.878 1.00 97.88 194 PHE A O 1
ATOM 1379 N N . THR A 1 195 ? -9.875 2.878 -2.745 1.00 98.06 195 THR A N 1
ATOM 1380 C CA . THR A 1 195 ? -9.803 4.148 -3.480 1.00 98.06 195 THR A CA 1
ATOM 1381 C C . THR A 1 195 ? -9.336 5.256 -2.548 1.00 98.06 195 THR A C 1
ATOM 1383 O O . THR A 1 195 ? -9.985 5.527 -1.536 1.00 98.06 195 THR A O 1
ATOM 1386 N N . PHE A 1 196 ? -8.222 5.902 -2.881 1.00 95.44 196 PHE A N 1
ATOM 1387 C CA . PHE A 1 196 ? -7.728 7.064 -2.146 1.00 95.44 196 PHE A CA 1
ATOM 1388 C C . PHE A 1 196 ? -8.526 8.309 -2.531 1.00 95.44 196 PHE A C 1
ATOM 1390 O O . PHE A 1 196 ? -8.964 8.450 -3.672 1.00 95.44 196 PHE A O 1
ATOM 1397 N N . SER A 1 197 ? -8.699 9.233 -1.589 1.00 88.75 197 SER A N 1
ATOM 1398 C CA . SER A 1 197 ? -9.259 10.552 -1.897 1.00 88.75 197 SER A CA 1
ATOM 1399 C C . SER A 1 197 ? -8.334 11.370 -2.810 1.00 88.75 197 SER A C 1
ATOM 1401 O O . SER A 1 197 ? -7.155 11.055 -2.970 1.00 88.75 197 SER A O 1
ATOM 1403 N N . ASP A 1 198 ? -8.836 12.482 -3.352 1.00 82.25 198 ASP A N 1
ATOM 1404 C CA . ASP A 1 198 ? -8.056 13.373 -4.229 1.00 82.25 198 ASP A CA 1
ATOM 1405 C C . ASP A 1 198 ? -6.809 13.968 -3.554 1.00 82.25 198 ASP A C 1
ATOM 1407 O O . ASP A 1 198 ? -5.805 14.263 -4.214 1.00 82.25 198 ASP A O 1
ATOM 1411 N N . VAL A 1 199 ? -6.855 14.149 -2.228 1.00 82.69 199 VAL A N 1
ATOM 1412 C CA . VAL A 1 199 ? -5.690 14.579 -1.435 1.00 82.69 199 VAL A CA 1
ATOM 1413 C C . VAL A 1 199 ? -4.665 13.456 -1.259 1.00 82.69 199 VAL A C 1
ATOM 1415 O O . VAL A 1 199 ? -3.491 13.741 -1.042 1.00 82.69 199 VAL A O 1
ATOM 1418 N N . GLY A 1 200 ? -5.082 12.206 -1.455 1.00 88.12 200 GLY A N 1
ATOM 1419 C CA . GLY A 1 200 ? -4.254 11.016 -1.362 1.00 88.12 200 GLY A CA 1
ATOM 1420 C C . GLY A 1 200 ? -4.045 10.507 0.061 1.00 88.12 200 GLY A C 1
ATOM 1421 O O . GLY A 1 200 ? -4.536 11.068 1.045 1.00 88.12 200 GLY A O 1
ATOM 1422 N N . LEU A 1 201 ? -3.289 9.417 0.154 1.00 92.88 201 LEU A N 1
ATOM 1423 C CA . LEU A 1 201 ? -2.671 8.945 1.387 1.00 92.88 201 LEU A CA 1
ATOM 1424 C C . LEU A 1 201 ? -1.270 9.547 1.467 1.00 92.88 201 LEU A C 1
ATOM 1426 O O . LEU A 1 201 ? -0.477 9.392 0.545 1.00 92.88 201 LEU A O 1
ATOM 1430 N N . THR A 1 202 ? -0.969 10.235 2.559 1.00 94.12 202 THR A N 1
ATOM 1431 C CA . THR A 1 202 ? 0.331 10.864 2.799 1.00 94.12 202 THR A CA 1
ATOM 1432 C C . THR A 1 202 ? 1.133 10.040 3.795 1.00 94.12 202 THR A C 1
ATOM 1434 O O . THR A 1 202 ? 0.606 9.582 4.810 1.00 94.12 202 THR A O 1
ATOM 1437 N N . GLN A 1 203 ? 2.416 9.864 3.509 1.00 93.25 203 GLN A N 1
ATOM 1438 C CA . GLN A 1 203 ? 3.410 9.323 4.423 1.00 93.25 203 GLN A CA 1
ATOM 1439 C C . GLN A 1 203 ? 4.478 10.376 4.673 1.00 93.25 203 GLN A C 1
ATOM 1441 O O . GLN A 1 203 ? 4.863 11.102 3.760 1.00 93.25 203 GLN A O 1
ATOM 1446 N N . SER A 1 204 ? 4.976 10.441 5.901 1.00 93.50 204 SER A N 1
ATOM 1447 C CA . SER A 1 204 ? 6.167 11.211 6.242 1.00 93.50 204 SER A CA 1
ATOM 1448 C C . SER A 1 204 ? 7.189 10.330 6.943 1.00 93.50 204 SER A C 1
ATOM 1450 O O . SER A 1 204 ? 6.821 9.415 7.677 1.00 93.50 204 SER A O 1
ATOM 1452 N N . TYR A 1 205 ? 8.472 10.614 6.738 1.00 92.00 205 TYR A N 1
ATOM 1453 C CA . TYR A 1 205 ? 9.581 9.797 7.235 1.00 92.00 205 TYR A CA 1
ATOM 1454 C C . TYR A 1 205 ? 10.420 10.576 8.258 1.00 92.00 205 TYR A C 1
ATOM 1456 O O . TYR A 1 205 ? 11.498 11.070 7.930 1.00 92.00 205 TYR A O 1
ATOM 1464 N N . PRO A 1 206 ? 9.945 10.738 9.510 1.00 89.81 206 PRO A N 1
ATOM 1465 C CA . PRO A 1 206 ? 10.651 11.521 10.529 1.00 89.81 206 PRO A CA 1
ATOM 1466 C C . PRO A 1 206 ? 11.975 10.889 10.988 1.00 89.81 206 PRO A C 1
ATOM 1468 O O . PRO A 1 206 ? 12.834 11.587 11.522 1.00 89.81 206 PRO A O 1
ATOM 1471 N N . ALA A 1 207 ? 12.138 9.576 10.817 1.00 90.75 207 ALA A N 1
ATOM 1472 C CA . ALA A 1 207 ? 13.362 8.838 11.114 1.00 90.75 207 ALA A CA 1
ATOM 1473 C C . ALA A 1 207 ? 13.398 7.531 10.307 1.00 90.75 207 ALA A C 1
ATOM 1475 O O . ALA A 1 207 ? 12.396 7.129 9.712 1.00 90.75 207 ALA A O 1
ATOM 1476 N N . LYS A 1 208 ? 14.544 6.834 10.323 1.00 86.81 208 LYS A N 1
ATOM 1477 C CA . LYS A 1 208 ? 14.662 5.498 9.717 1.00 86.81 208 LYS A CA 1
ATOM 1478 C C . LYS A 1 208 ? 13.569 4.578 10.269 1.00 86.81 208 LYS A C 1
ATOM 1480 O O . LYS A 1 208 ? 13.349 4.534 11.480 1.00 86.81 208 LYS A O 1
ATOM 1485 N N . ASN A 1 209 ? 12.903 3.853 9.372 1.00 89.19 209 ASN A N 1
ATOM 1486 C CA . ASN A 1 209 ? 11.849 2.882 9.682 1.00 89.19 209 ASN A CA 1
ATOM 1487 C C . ASN A 1 209 ? 10.683 3.439 10.516 1.00 89.19 209 ASN A C 1
ATOM 1489 O O . ASN A 1 209 ? 10.005 2.696 11.227 1.00 89.19 209 ASN A O 1
ATOM 1493 N N . THR A 1 210 ? 10.476 4.753 10.458 1.00 93.56 210 THR A N 1
ATOM 1494 C CA . THR A 1 210 ? 9.443 5.450 11.212 1.00 93.56 210 THR A CA 1
ATOM 1495 C C . THR A 1 210 ? 8.561 6.213 10.239 1.00 93.56 210 THR A C 1
ATOM 1497 O O . THR A 1 210 ? 9.078 6.926 9.381 1.00 93.56 210 THR A O 1
ATOM 1500 N N . VAL A 1 211 ? 7.243 6.071 10.372 1.00 93.75 211 VAL A N 1
ATOM 1501 C CA . VAL A 1 211 ? 6.263 6.638 9.439 1.00 93.75 211 VAL A CA 1
ATOM 1502 C C . VAL A 1 211 ? 5.218 7.454 10.185 1.00 93.75 211 VAL A C 1
ATOM 1504 O O . VAL A 1 211 ? 4.539 6.961 11.085 1.00 93.75 211 VAL A O 1
ATOM 1507 N N . GLY A 1 212 ? 5.087 8.716 9.797 1.00 95.75 212 GLY A N 1
ATOM 1508 C CA . GLY A 1 212 ? 3.928 9.554 10.076 1.00 95.75 212 GLY A CA 1
ATOM 1509 C C . GLY A 1 212 ? 2.992 9.601 8.869 1.00 95.75 212 GLY A C 1
ATOM 1510 O O . GLY A 1 212 ? 3.266 9.000 7.830 1.00 95.75 212 GLY A O 1
ATOM 1511 N N . GLY A 1 213 ? 1.887 10.333 8.986 1.00 94.69 213 GLY A N 1
ATOM 1512 C CA . GLY A 1 213 ? 1.012 10.586 7.844 1.00 94.69 213 GLY A CA 1
ATOM 1513 C C . 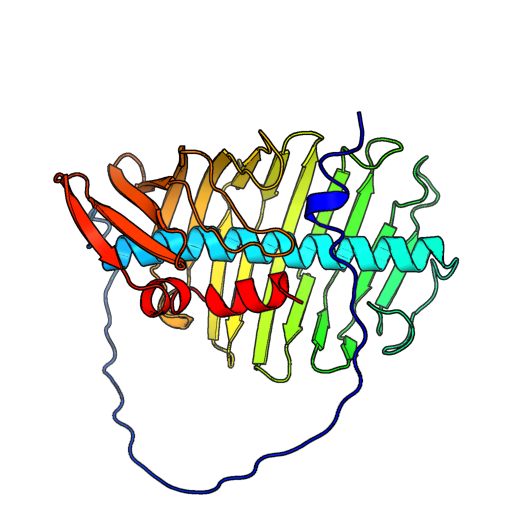GLY A 1 213 ? -0.471 10.596 8.167 1.00 94.69 213 GLY A C 1
ATOM 1514 O O . GLY A 1 213 ? -0.895 10.515 9.324 1.00 94.69 213 GLY A O 1
ATOM 1515 N N . SER A 1 214 ? -1.262 10.712 7.114 1.00 96.56 214 SER A N 1
ATOM 1516 C CA . SER A 1 214 ? -2.720 10.710 7.162 1.00 96.56 214 SER A CA 1
ATOM 1517 C C . SER A 1 214 ? -3.294 10.469 5.773 1.00 96.56 214 SER A C 1
ATOM 1519 O O . SER A 1 214 ? -2.613 10.643 4.762 1.00 96.56 214 SER A O 1
ATOM 1521 N N . GLY A 1 215 ? -4.564 10.098 5.704 1.00 95.31 215 GLY A N 1
ATOM 1522 C CA . GLY A 1 215 ? -5.242 9.919 4.429 1.00 95.31 215 GLY A CA 1
ATOM 1523 C C . GLY A 1 215 ? -6.715 9.601 4.590 1.00 95.31 215 GLY A C 1
ATOM 1524 O O . GLY A 1 215 ? -7.221 9.454 5.704 1.00 95.31 215 GLY A O 1
ATOM 1525 N N . ALA A 1 216 ? -7.401 9.479 3.459 1.00 94.44 216 ALA A N 1
ATOM 1526 C CA . ALA A 1 216 ? -8.753 8.945 3.401 1.00 94.44 216 ALA A CA 1
ATOM 1527 C C . ALA A 1 216 ? -8.847 7.843 2.345 1.00 94.44 216 ALA A C 1
ATOM 1529 O O . ALA A 1 216 ? -8.237 7.933 1.278 1.00 94.44 216 ALA A O 1
ATOM 1530 N N . LEU A 1 217 ? -9.617 6.811 2.674 1.00 95.56 217 LEU A N 1
ATOM 1531 C CA . LEU A 1 217 ? -9.754 5.583 1.917 1.00 95.56 217 LEU A CA 1
ATOM 1532 C C . LEU A 1 217 ? -11.228 5.195 1.829 1.00 95.56 217 LEU A C 1
ATOM 1534 O O . LEU A 1 217 ? -11.915 5.126 2.846 1.00 95.56 217 LEU A O 1
ATOM 1538 N N . SER A 1 218 ? -11.700 4.912 0.620 1.00 97.00 218 SER A N 1
ATOM 1539 C CA . SER A 1 218 ? -12.978 4.237 0.394 1.00 97.00 218 SER A CA 1
ATOM 1540 C C . SER A 1 218 ? -12.731 2.778 0.043 1.00 97.00 218 SER A C 1
ATOM 1542 O O . SER A 1 218 ? -11.910 2.478 -0.824 1.00 97.00 218 SER A O 1
ATOM 1544 N N . ILE A 1 219 ? -13.437 1.885 0.724 1.00 97.00 219 ILE A N 1
ATOM 1545 C CA . ILE A 1 219 ? -13.343 0.436 0.577 1.00 97.00 219 ILE A CA 1
ATOM 1546 C C . ILE A 1 219 ? -14.624 -0.046 -0.097 1.00 97.00 219 ILE A C 1
ATOM 1548 O O . ILE A 1 219 ? -15.724 0.321 0.322 1.00 97.00 219 ILE A O 1
ATOM 1552 N N . SER A 1 220 ? -14.463 -0.846 -1.146 1.00 96.69 220 SER A N 1
ATOM 1553 C CA . SER A 1 220 ? -15.566 -1.489 -1.860 1.00 96.69 220 SER A CA 1
ATOM 1554 C C . SER A 1 220 ? -15.235 -2.946 -2.165 1.00 96.69 220 SER A C 1
ATOM 1556 O O . SER A 1 220 ? -14.063 -3.306 -2.334 1.00 96.69 220 SER A O 1
ATOM 1558 N N . ASN A 1 221 ? -16.272 -3.783 -2.244 1.00 94.00 221 ASN A N 1
ATOM 1559 C CA . ASN A 1 221 ? -16.146 -5.238 -2.359 1.00 94.00 221 ASN A CA 1
ATOM 1560 C C . ASN A 1 221 ? -15.300 -5.833 -1.217 1.00 94.00 221 ASN A 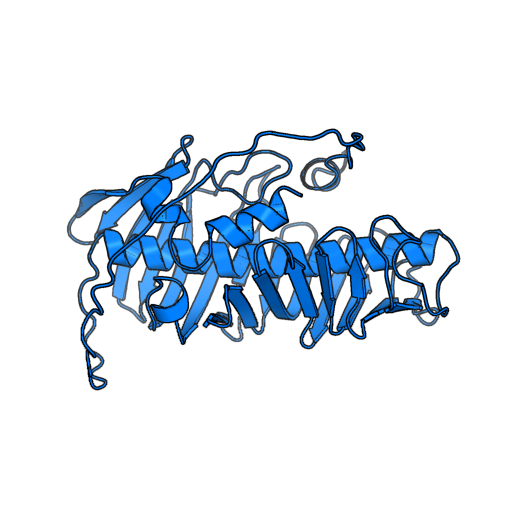C 1
ATOM 1562 O O . ASN A 1 221 ? -14.504 -6.751 -1.405 1.00 94.00 221 ASN A O 1
ATOM 1566 N N . GLY A 1 222 ? -15.437 -5.288 -0.010 1.00 89.00 222 GLY A N 1
ATOM 1567 C CA . GLY A 1 222 ? -14.660 -5.670 1.160 1.00 89.00 222 GLY A CA 1
ATOM 1568 C C . GLY A 1 222 ? -14.950 -7.091 1.634 1.00 89.00 222 GLY A C 1
ATOM 1569 O O . GLY A 1 222 ? -14.038 -7.797 2.063 1.00 89.00 222 GLY A O 1
ATOM 1570 N N . SER A 1 223 ? -16.190 -7.560 1.485 1.00 89.12 223 SER A N 1
ATOM 1571 C CA . SER A 1 223 ? -16.590 -8.923 1.867 1.00 89.12 223 SER A CA 1
ATOM 1572 C C . SER A 1 223 ? -15.749 -10.013 1.187 1.00 89.12 223 SER A C 1
ATOM 1574 O O . SER A 1 223 ? -15.515 -11.058 1.792 1.00 89.12 223 SER A O 1
ATOM 1576 N N . ALA A 1 224 ? -15.217 -9.740 -0.011 1.00 85.12 224 ALA A N 1
ATOM 1577 C CA . ALA A 1 224 ? -14.337 -10.625 -0.775 1.00 85.12 224 ALA A CA 1
ATOM 1578 C C . ALA A 1 224 ? -13.079 -11.067 -0.007 1.00 85.12 224 ALA A C 1
ATOM 1580 O O . ALA A 1 224 ? -12.584 -12.170 -0.226 1.00 85.12 224 ALA A O 1
ATOM 1581 N N . THR A 1 225 ? -12.569 -10.222 0.895 1.00 89.69 225 THR A N 1
ATOM 1582 C CA . THR A 1 225 ? -11.334 -10.468 1.660 1.00 89.69 225 THR A CA 1
ATOM 1583 C C . THR A 1 225 ? -11.539 -10.295 3.167 1.00 89.69 225 THR A C 1
ATOM 1585 O O . THR A 1 225 ? -10.618 -9.932 3.899 1.00 89.69 225 THR A O 1
ATOM 1588 N N . ASN A 1 226 ? -12.760 -10.550 3.657 1.00 93.69 226 ASN A N 1
ATOM 1589 C CA . ASN A 1 226 ? -13.128 -10.355 5.066 1.00 93.69 226 ASN A CA 1
ATOM 1590 C C . ASN A 1 226 ? -12.871 -8.912 5.563 1.00 93.69 226 ASN A C 1
ATOM 1592 O O . ASN A 1 226 ? -12.501 -8.680 6.717 1.00 93.69 226 ASN A O 1
ATOM 1596 N N . CYS A 1 227 ? -13.063 -7.936 4.680 1.00 94.69 227 CYS A N 1
ATOM 1597 C CA . CYS A 1 227 ? -12.940 -6.512 4.955 1.00 94.69 227 CYS A CA 1
ATOM 1598 C C . CYS A 1 227 ? -14.310 -5.866 5.230 1.00 94.69 227 CYS A C 1
ATOM 1600 O O . CYS A 1 227 ? -15.342 -6.540 5.222 1.00 94.69 227 CYS A O 1
ATOM 1602 N N . ILE A 1 228 ? -14.317 -4.559 5.497 1.00 93.50 228 ILE A N 1
ATOM 1603 C CA . ILE A 1 228 ? -15.526 -3.760 5.722 1.00 93.50 228 ILE A CA 1
ATOM 1604 C C . ILE A 1 228 ? -15.613 -2.644 4.681 1.00 93.50 228 ILE A C 1
ATOM 1606 O O . ILE A 1 228 ? -14.636 -1.934 4.455 1.00 93.50 228 ILE A O 1
ATOM 1610 N N . ASP A 1 229 ? -16.774 -2.510 4.044 1.00 95.56 229 ASP A N 1
ATOM 1611 C CA . ASP A 1 229 ? -17.033 -1.433 3.088 1.00 95.56 229 ASP A CA 1
ATOM 1612 C C . ASP A 1 229 ? -17.301 -0.113 3.812 1.00 95.56 229 ASP A C 1
ATOM 1614 O O . ASP A 1 229 ? -17.887 -0.082 4.895 1.00 95.56 229 ASP A O 1
ATOM 1618 N N . GLY A 1 230 ? -16.901 0.992 3.189 1.00 94.94 230 GLY A N 1
ATOM 1619 C CA . GLY A 1 230 ? -17.122 2.328 3.732 1.00 94.94 230 GLY A CA 1
ATOM 1620 C C . GLY A 1 230 ? -16.001 3.301 3.402 1.00 94.94 230 GLY A C 1
ATOM 1621 O O . GLY A 1 230 ? -14.985 2.939 2.811 1.00 94.94 230 GLY A O 1
ATOM 1622 N N . THR A 1 231 ? -16.190 4.555 3.801 1.00 95.56 231 THR A N 1
ATOM 1623 C CA . THR A 1 231 ? -15.189 5.612 3.645 1.00 95.56 231 THR A CA 1
ATOM 1624 C C . THR A 1 231 ? -14.661 6.024 5.008 1.00 95.56 231 THR A C 1
ATOM 1626 O O . THR A 1 231 ? -15.418 6.452 5.881 1.00 95.56 231 THR A O 1
ATOM 1629 N N . TYR A 1 232 ? -13.346 5.932 5.167 1.00 95.56 232 TYR A N 1
ATOM 1630 C CA . TYR A 1 232 ? -12.651 6.178 6.419 1.00 95.56 232 TYR A CA 1
ATOM 1631 C C . TYR A 1 232 ? -11.498 7.143 6.198 1.00 95.56 232 TYR A C 1
ATOM 1633 O O . TYR A 1 232 ? -10.848 7.125 5.156 1.00 95.56 232 TYR A O 1
ATOM 1641 N N . SER A 1 233 ? -11.218 7.981 7.185 1.00 96.06 233 SER A N 1
ATOM 1642 C CA . SER A 1 233 ? -9.981 8.752 7.237 1.00 96.06 233 SER A CA 1
ATOM 1643 C C . SER A 1 233 ? -9.161 8.339 8.440 1.00 96.06 233 SER A C 1
ATOM 1645 O O . SER A 1 233 ? -9.697 7.863 9.440 1.00 96.06 233 SER A O 1
ATOM 1647 N N . TYR A 1 234 ? -7.849 8.496 8.335 1.00 96.31 234 TYR A N 1
ATOM 1648 C CA . TYR A 1 234 ? -6.943 8.201 9.427 1.00 96.31 234 TYR A CA 1
ATOM 1649 C C . TYR A 1 234 ? -5.850 9.253 9.539 1.00 96.31 234 TYR A C 1
ATOM 1651 O O . TYR A 1 234 ? -5.464 9.889 8.556 1.00 96.31 234 TYR A O 1
ATOM 1659 N N . THR A 1 235 ? -5.322 9.375 10.748 1.00 97.81 235 THR A N 1
ATOM 1660 C CA . THR A 1 235 ? -4.122 10.151 11.049 1.00 97.81 235 THR A CA 1
ATOM 1661 C C . THR A 1 235 ? -3.236 9.324 11.961 1.00 97.81 235 THR A C 1
ATOM 1663 O O . THR A 1 235 ? -3.723 8.713 12.912 1.00 97.81 235 THR A O 1
ATOM 1666 N N . VAL A 1 236 ? -1.932 9.314 11.700 1.00 97.94 236 VAL A N 1
ATOM 1667 C CA . VAL A 1 236 ? -0.952 8.728 12.614 1.00 97.94 236 VAL A CA 1
ATOM 1668 C C . VAL A 1 236 ? -0.928 9.550 13.904 1.00 97.94 236 VAL A C 1
ATOM 1670 O O . VAL A 1 236 ? -0.582 10.729 13.894 1.00 97.94 236 VAL A O 1
ATOM 1673 N N . ALA A 1 237 ? -1.329 8.928 15.012 1.00 97.50 237 ALA A N 1
ATOM 1674 C CA . ALA A 1 237 ? -1.384 9.555 16.331 1.00 97.50 237 ALA A CA 1
ATOM 1675 C C . ALA A 1 237 ? -0.057 9.394 17.085 1.00 97.50 237 ALA A C 1
ATOM 1677 O O . ALA A 1 237 ? 0.379 10.282 17.814 1.00 97.50 237 ALA A O 1
ATOM 1678 N N . THR A 1 238 ? 0.612 8.261 16.891 1.00 97.81 238 THR A N 1
ATOM 1679 C CA . THR A 1 238 ? 1.992 8.021 17.317 1.00 97.81 238 THR A CA 1
ATOM 1680 C C . THR A 1 238 ? 2.718 7.400 16.147 1.00 97.81 238 THR A C 1
ATOM 1682 O O . THR A 1 238 ? 2.209 6.431 15.587 1.00 97.81 238 THR A O 1
ATOM 1685 N N . ASN A 1 239 ? 3.883 7.949 15.795 1.00 97.75 239 ASN A N 1
ATOM 1686 C CA . ASN A 1 239 ? 4.667 7.487 14.656 1.00 97.75 239 ASN A CA 1
ATOM 1687 C C . ASN A 1 239 ? 4.741 5.958 14.604 1.00 97.75 239 ASN A C 1
ATOM 1689 O O . ASN A 1 239 ? 5.087 5.307 15.592 1.00 97.75 239 ASN A O 1
ATOM 1693 N N . LEU A 1 240 ? 4.389 5.419 13.445 1.00 97.62 240 LEU A N 1
ATOM 1694 C CA . LEU A 1 240 ? 4.409 3.995 13.172 1.00 97.62 240 LEU A CA 1
ATOM 1695 C C . LEU A 1 240 ? 5.853 3.537 13.027 1.00 97.62 240 LEU A C 1
ATOM 1697 O O . LEU A 1 240 ? 6.677 4.267 12.476 1.00 97.62 240 LEU A O 1
ATOM 1701 N N . THR A 1 241 ? 6.152 2.330 13.487 1.00 96.12 241 THR A N 1
ATOM 1702 C CA . THR A 1 241 ? 7.476 1.723 13.332 1.00 96.12 241 THR A CA 1
ATOM 1703 C C . THR A 1 241 ? 7.367 0.402 12.591 1.00 96.12 241 THR A C 1
ATOM 1705 O O . THR A 1 241 ? 6.371 -0.312 12.726 1.00 96.12 241 THR A O 1
ATOM 1708 N N . MET A 1 242 ? 8.397 0.078 11.813 1.00 92.44 242 MET A N 1
ATOM 1709 C CA . MET A 1 242 ? 8.514 -1.194 11.099 1.00 92.44 242 MET A CA 1
ATOM 1710 C C . MET A 1 242 ? 9.937 -1.768 11.219 1.00 92.44 242 MET A C 1
ATOM 1712 O O . MET A 1 242 ? 10.902 -1.015 11.371 1.00 92.44 242 MET A O 1
ATOM 1716 N N . PRO A 1 243 ? 10.124 -3.096 11.189 1.00 88.94 243 PRO A N 1
ATOM 1717 C CA . PRO A 1 243 ? 11.442 -3.692 10.987 1.00 88.94 243 PRO A CA 1
ATOM 1718 C C . PRO A 1 243 ? 12.017 -3.351 9.600 1.00 88.94 243 PRO A C 1
ATOM 1720 O O . PRO A 1 243 ? 11.297 -2.956 8.690 1.00 88.94 243 PRO A O 1
ATOM 1723 N N . SER A 1 244 ? 13.333 -3.501 9.428 1.00 84.12 244 SER A N 1
ATOM 1724 C CA . SER A 1 244 ? 13.969 -3.317 8.114 1.00 84.12 244 SER A CA 1
ATOM 1725 C C . SER A 1 244 ? 13.518 -4.410 7.142 1.00 84.12 244 SER A C 1
ATOM 1727 O O . SER A 1 244 ? 13.488 -5.573 7.537 1.00 84.12 244 SER A O 1
ATOM 1729 N N . GLY A 1 245 ? 13.243 -4.052 5.884 1.00 81.44 245 GLY A N 1
ATOM 1730 C CA . GLY A 1 245 ? 12.891 -5.020 4.834 1.00 81.44 245 GLY A CA 1
ATOM 1731 C C . GLY A 1 245 ? 11.464 -5.573 4.913 1.00 81.44 245 GLY A C 1
ATOM 1732 O O . GLY A 1 245 ? 11.206 -6.651 4.400 1.00 81.44 245 GLY A O 1
ATOM 1733 N N . THR A 1 246 ? 10.546 -4.886 5.594 1.00 86.81 246 THR A N 1
ATOM 1734 C CA . THR A 1 246 ? 9.123 -5.251 5.616 1.00 86.81 246 THR A CA 1
ATOM 1735 C C . THR A 1 246 ? 8.263 -4.005 5.791 1.00 86.81 246 THR A C 1
ATOM 1737 O O . THR A 1 246 ? 8.665 -3.053 6.460 1.00 86.81 246 THR A O 1
ATOM 1740 N N . GLN A 1 247 ? 7.050 -4.023 5.238 1.00 90.38 247 GLN A N 1
ATOM 1741 C CA . GLN A 1 247 ? 6.032 -2.998 5.502 1.00 90.38 247 GLN A CA 1
ATOM 1742 C C . GLN A 1 247 ? 5.203 -3.306 6.763 1.00 90.38 247 GLN A C 1
ATOM 1744 O O . GLN A 1 247 ? 4.246 -2.591 7.072 1.00 90.38 247 GLN A O 1
ATOM 1749 N N . ARG A 1 248 ? 5.532 -4.378 7.495 1.00 93.62 248 ARG A N 1
ATOM 1750 C CA . ARG A 1 248 ? 4.802 -4.819 8.684 1.00 93.62 248 ARG A CA 1
ATOM 1751 C C . ARG A 1 248 ? 5.057 -3.912 9.880 1.00 93.62 248 ARG A C 1
ATOM 1753 O O . ARG A 1 248 ? 6.188 -3.744 10.331 1.00 93.62 248 ARG A O 1
ATOM 1760 N N . LEU A 1 249 ? 3.976 -3.369 10.433 1.00 94.94 249 LEU A N 1
ATOM 1761 C CA . LEU A 1 249 ? 4.041 -2.494 11.600 1.00 94.94 249 LEU A CA 1
ATOM 1762 C C . LEU A 1 249 ? 4.318 -3.288 12.881 1.00 94.94 249 LEU A C 1
ATOM 1764 O O . LEU A 1 249 ? 3.734 -4.347 13.103 1.00 94.94 249 LEU A O 1
ATOM 1768 N N . ASN A 1 250 ? 5.181 -2.747 13.740 1.00 95.00 250 ASN A N 1
ATOM 1769 C CA . ASN A 1 250 ? 5.522 -3.319 15.048 1.00 95.00 250 ASN A CA 1
ATOM 1770 C C . ASN A 1 250 ? 5.402 -2.307 16.202 1.00 95.00 250 ASN A C 1
ATOM 1772 O O . ASN A 1 250 ? 5.883 -2.562 17.306 1.00 95.00 250 ASN A O 1
ATOM 1776 N N . GLY A 1 251 ? 4.801 -1.145 15.943 1.00 97.44 251 GLY A N 1
ATOM 1777 C CA . GLY A 1 251 ? 4.668 -0.067 16.914 1.00 97.44 251 GLY A CA 1
ATOM 1778 C C . GLY A 1 251 ? 3.934 1.149 16.356 1.00 97.44 251 GLY A C 1
ATOM 1779 O O . GLY A 1 251 ? 3.715 1.272 15.148 1.00 97.44 251 GLY A O 1
ATOM 1780 N N . GLY A 1 252 ? 3.564 2.058 17.259 1.00 98.19 252 GLY A N 1
ATOM 1781 C CA . GLY A 1 252 ? 2.843 3.294 16.946 1.00 98.19 252 GLY A CA 1
ATOM 1782 C C . GLY A 1 252 ? 1.324 3.137 16.968 1.00 98.19 252 GLY A C 1
ATOM 1783 O O . GLY A 1 252 ? 0.792 2.129 17.436 1.00 98.19 252 GLY A O 1
ATOM 1784 N N . SER A 1 253 ? 0.608 4.163 16.508 1.00 98.50 253 SER A N 1
ATOM 1785 C CA . SER A 1 253 ? -0.855 4.153 16.477 1.00 98.50 253 SER A CA 1
ATOM 1786 C C . SER A 1 253 ? -1.453 5.072 15.414 1.00 98.50 253 SER A C 1
ATOM 1788 O O . SER A 1 253 ? -0.873 6.097 15.044 1.00 98.50 253 SER A O 1
ATOM 1790 N N . ILE A 1 254 ? -2.656 4.724 14.961 1.00 98.56 254 ILE A N 1
ATOM 1791 C CA . ILE A 1 254 ? -3.499 5.546 14.088 1.00 98.56 254 ILE A CA 1
ATOM 1792 C C . ILE A 1 254 ? -4.832 5.854 14.768 1.00 98.56 254 ILE A C 1
ATOM 1794 O O . ILE A 1 254 ? -5.407 4.995 15.432 1.00 98.56 254 ILE A O 1
ATOM 1798 N N . SER A 1 255 ? -5.349 7.061 14.568 1.00 98.19 255 SER A N 1
ATOM 1799 C CA . SER A 1 255 ? -6.734 7.416 14.892 1.00 98.19 255 SER A CA 1
ATOM 1800 C C . SER A 1 255 ? -7.569 7.410 13.622 1.00 98.19 255 SER A C 1
ATOM 1802 O O . SER A 1 255 ? -7.113 7.912 12.595 1.00 98.19 255 SER A O 1
ATOM 1804 N N . ILE A 1 256 ? -8.778 6.856 13.692 1.00 97.56 256 ILE A N 1
ATOM 1805 C CA . ILE A 1 256 ? -9.638 6.591 12.535 1.00 97.56 256 ILE A CA 1
ATOM 1806 C C . ILE A 1 256 ? -10.973 7.317 12.704 1.00 97.56 256 ILE A C 1
ATOM 1808 O O . ILE A 1 256 ? -11.546 7.358 13.792 1.00 97.56 256 ILE A O 1
ATOM 1812 N N . LYS A 1 257 ? -11.493 7.865 11.606 1.00 95.88 257 LYS A N 1
ATOM 1813 C CA . LYS A 1 257 ? -12.779 8.562 11.546 1.00 95.88 257 LYS A CA 1
ATOM 1814 C C . LYS A 1 257 ? -13.624 8.082 10.373 1.00 95.88 257 LYS A C 1
ATOM 1816 O O . LYS A 1 257 ? -13.098 7.621 9.363 1.00 95.88 257 LYS A O 1
ATOM 1821 N N . SER A 1 258 ? -14.936 8.263 10.491 1.00 94.19 258 SER A N 1
ATOM 1822 C CA . SER A 1 258 ? -15.894 8.163 9.384 1.00 94.19 258 SER A CA 1
ATOM 1823 C C . SER A 1 258 ? -16.687 9.465 9.299 1.00 94.19 258 SER A C 1
ATOM 1825 O O . SER A 1 258 ? -17.439 9.822 10.211 1.00 94.19 258 SER A O 1
ATOM 1827 N N . GLY A 1 259 ? -16.447 10.230 8.231 1.00 89.75 259 GLY A N 1
ATOM 1828 C CA . GLY A 1 259 ? -16.895 11.619 8.139 1.00 89.75 259 GLY A CA 1
ATOM 1829 C C . GLY A 1 259 ? -16.374 12.455 9.316 1.00 89.75 259 GLY A C 1
ATOM 1830 O O . GLY A 1 259 ? -15.169 12.530 9.551 1.00 89.75 259 GLY A O 1
ATOM 1831 N N . SER A 1 260 ? -17.284 13.073 10.069 1.00 89.62 260 SER A N 1
ATOM 1832 C CA . SER A 1 260 ? -16.967 13.844 11.280 1.00 89.62 260 SER A CA 1
ATOM 1833 C C . SER A 1 260 ? -16.858 13.000 12.554 1.00 89.62 260 SER A C 1
ATOM 1835 O O . SER A 1 260 ? -16.486 13.535 13.597 1.00 89.62 260 SER A O 1
ATOM 1837 N N . ASN A 1 261 ? -17.202 11.711 12.499 1.00 92.50 261 ASN A N 1
ATOM 1838 C CA . ASN A 1 261 ? -17.304 10.860 13.680 1.00 92.50 261 ASN A CA 1
ATOM 1839 C C . ASN A 1 261 ? -15.960 10.203 13.990 1.00 92.50 261 ASN A C 1
ATOM 1841 O O . ASN A 1 261 ? -15.373 9.550 13.125 1.00 92.50 261 ASN A O 1
ATOM 1845 N N . ASP A 1 262 ? -15.496 10.358 15.228 1.00 94.75 262 ASP A N 1
ATOM 1846 C CA . ASP A 1 262 ? -14.356 9.602 15.740 1.00 94.75 262 ASP A CA 1
ATOM 1847 C C . ASP A 1 262 ? -14.751 8.140 15.943 1.00 94.75 262 ASP A C 1
ATOM 1849 O O . ASP A 1 262 ? -15.768 7.853 16.575 1.00 94.75 262 ASP A O 1
ATOM 1853 N N . LEU A 1 263 ? -13.966 7.228 15.375 1.00 95.69 263 LEU A N 1
ATOM 1854 C CA . LEU A 1 263 ? -14.196 5.791 15.491 1.00 95.69 263 LEU A CA 1
ATOM 1855 C C . LEU A 1 263 ? -13.261 5.144 16.504 1.00 95.69 263 LEU A C 1
ATOM 1857 O O . LEU A 1 263 ? -13.580 4.060 16.977 1.00 95.69 263 LEU A O 1
ATOM 1861 N N . GLY A 1 264 ? -12.159 5.802 16.870 1.00 96.81 264 GLY A N 1
ATOM 1862 C CA . GLY A 1 264 ? -11.215 5.325 17.873 1.00 96.81 264 GLY A CA 1
ATOM 1863 C C . GLY A 1 264 ? -9.769 5.278 17.383 1.00 96.81 264 GLY A C 1
ATOM 1864 O O . GLY A 1 264 ? -9.428 5.731 16.287 1.00 96.81 264 GLY A O 1
ATOM 1865 N N . THR A 1 265 ? -8.908 4.701 18.218 1.00 98.25 265 THR A N 1
ATOM 1866 C CA . THR A 1 265 ? -7.466 4.575 17.977 1.00 98.25 265 THR A CA 1
ATOM 1867 C C . THR A 1 265 ? -7.062 3.107 17.918 1.00 98.25 265 THR A C 1
ATOM 1869 O O . THR A 1 265 ? -7.493 2.302 18.744 1.00 98.25 265 THR A O 1
ATOM 1872 N N . VAL A 1 266 ? -6.200 2.765 16.964 1.00 98.56 266 VAL A N 1
ATOM 1873 C CA . VAL A 1 266 ? -5.585 1.443 16.824 1.00 98.56 266 VAL A CA 1
ATOM 1874 C C . VAL A 1 266 ? -4.084 1.576 17.040 1.00 98.56 266 VAL A C 1
ATOM 1876 O O . VAL A 1 266 ? -3.416 2.313 16.318 1.00 98.56 266 VAL A O 1
ATOM 1879 N N . SER A 1 267 ? -3.566 0.866 18.035 1.00 98.56 267 SER A N 1
ATOM 1880 C CA . SER A 1 267 ? -2.145 0.807 18.375 1.00 98.56 267 SER A CA 1
ATOM 1881 C C . SER A 1 267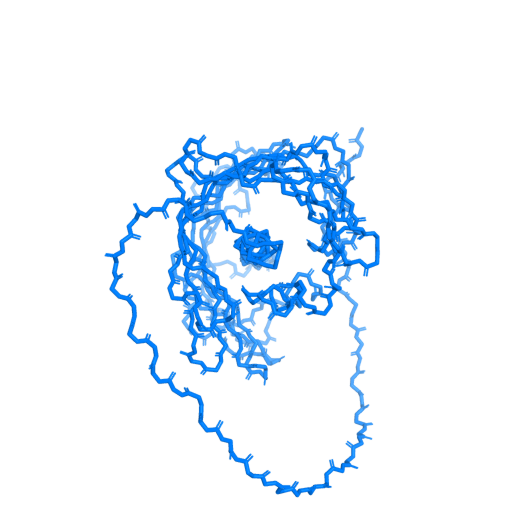 ? -1.560 -0.540 17.973 1.00 98.56 267 SER A C 1
ATOM 1883 O O . SER A 1 267 ? -2.159 -1.581 18.242 1.00 98.56 267 SER A O 1
ATOM 1885 N N . PHE A 1 268 ? -0.379 -0.520 17.366 1.00 98.38 268 PHE A N 1
ATOM 1886 C CA . PHE A 1 268 ? 0.317 -1.710 16.887 1.00 98.38 268 PHE A CA 1
ATOM 1887 C C . PHE A 1 268 ? 1.315 -2.190 17.936 1.00 98.38 268 PHE A C 1
ATOM 1889 O O . PHE A 1 268 ? 2.075 -1.388 18.481 1.00 98.38 268 PHE A O 1
ATOM 1896 N N . ASN A 1 269 ? 1.312 -3.490 18.222 1.00 97.12 269 ASN A N 1
ATOM 1897 C CA . ASN A 1 269 ? 2.245 -4.104 19.159 1.00 97.12 269 ASN A CA 1
ATOM 1898 C C . ASN A 1 269 ? 3.403 -4.774 18.413 1.00 97.12 269 ASN A C 1
ATOM 1900 O O . ASN A 1 269 ? 3.307 -5.120 17.234 1.00 97.12 269 ASN A O 1
ATOM 1904 N N . THR A 1 270 ? 4.503 -5.009 19.125 1.00 95.12 270 THR A N 1
ATOM 1905 C CA . THR A 1 270 ? 5.717 -5.622 18.566 1.00 95.12 270 THR A CA 1
ATOM 1906 C C . THR A 1 270 ? 5.522 -7.066 18.112 1.00 95.12 270 THR A C 1
ATOM 1908 O O . THR A 1 270 ? 6.243 -7.531 17.233 1.00 95.12 270 THR A O 1
ATOM 1911 N N . ASP A 1 271 ? 4.548 -7.773 18.683 1.00 93.81 271 ASP A N 1
ATOM 1912 C CA . ASP A 1 271 ? 4.187 -9.145 18.322 1.00 93.81 271 ASP A CA 1
ATOM 1913 C C . ASP A 1 271 ? 3.245 -9.233 17.104 1.00 93.81 271 ASP A C 1
ATOM 1915 O O . ASP A 1 271 ? 2.883 -10.333 16.690 1.00 93.81 271 ASP A O 1
ATOM 1919 N N . GLY A 1 272 ? 2.858 -8.094 16.516 1.00 93.50 272 GLY A N 1
ATOM 1920 C CA . GLY A 1 272 ? 1.928 -7.996 15.389 1.00 93.50 272 GLY A CA 1
ATOM 1921 C C . GLY A 1 272 ? 0.447 -8.022 15.782 1.00 93.50 272 GLY A C 1
ATOM 1922 O O . GLY A 1 272 ? -0.410 -7.878 14.913 1.00 93.50 272 GLY A O 1
ATOM 1923 N N . SER A 1 273 ? 0.121 -8.187 17.068 1.00 97.06 273 SER A N 1
ATOM 1924 C CA . SER A 1 273 ? -1.232 -7.922 17.563 1.00 97.06 273 SER A CA 1
ATOM 1925 C C . SER A 1 273 ? -1.517 -6.419 17.569 1.00 97.06 273 SER A C 1
ATOM 1927 O O . SER A 1 273 ? -0.605 -5.588 17.500 1.00 97.06 273 SER A O 1
ATOM 1929 N N . ILE A 1 274 ? -2.791 -6.053 17.689 1.00 98.38 274 ILE A N 1
ATOM 1930 C CA . ILE A 1 274 ? -3.186 -4.651 17.826 1.00 98.38 274 ILE A CA 1
ATOM 1931 C C . ILE A 1 274 ? -4.063 -4.447 19.054 1.00 98.38 274 ILE A C 1
ATOM 1933 O O . ILE A 1 274 ? -4.850 -5.312 19.444 1.00 98.38 274 ILE A O 1
ATOM 1937 N N . LYS A 1 275 ? -3.951 -3.266 19.652 1.00 98.44 275 LYS A N 1
ATOM 1938 C CA . LYS A 1 275 ? -4.870 -2.778 20.674 1.00 98.44 275 LYS A CA 1
ATOM 1939 C C . LYS A 1 275 ? -5.798 -1.747 20.047 1.00 98.44 275 LYS A C 1
ATOM 1941 O O . LYS A 1 275 ? -5.343 -0.769 19.465 1.00 98.44 275 LYS A O 1
ATOM 1946 N N . VAL A 1 276 ? -7.094 -1.944 20.216 1.00 98.25 276 VAL A N 1
ATOM 1947 C CA . VAL A 1 276 ? -8.141 -1.055 19.727 1.00 98.25 276 VAL A CA 1
ATOM 1948 C C . VAL A 1 276 ? -8.774 -0.340 20.909 1.00 98.25 276 VAL A C 1
ATOM 1950 O O . VAL A 1 276 ? -9.227 -0.992 21.848 1.00 98.25 276 VAL A O 1
ATOM 1953 N N . LYS A 1 277 ? -8.819 0.991 20.859 1.00 97.94 277 LYS A N 1
ATOM 1954 C CA . LYS A 1 277 ? -9.488 1.846 21.839 1.00 97.94 277 LYS A CA 1
ATOM 1955 C C . LYS A 1 277 ? -10.650 2.568 21.173 1.00 97.94 277 LYS A C 1
ATOM 1957 O O . LYS A 1 277 ? -10.437 3.434 20.327 1.00 97.94 277 LYS A O 1
ATOM 1962 N N . LEU A 1 278 ? -11.868 2.216 21.569 1.00 96.19 278 LEU A N 1
ATOM 1963 C CA . LEU A 1 278 ? -13.089 2.851 21.073 1.00 96.19 278 LEU A CA 1
ATOM 1964 C C . LEU A 1 278 ? -13.298 4.236 21.720 1.00 96.19 278 LEU A C 1
ATOM 1966 O O . LEU A 1 278 ? -12.762 4.487 22.804 1.00 96.19 278 LEU A O 1
ATOM 1970 N N . PRO A 1 279 ? -14.129 5.121 21.134 1.00 94.38 279 PRO A N 1
ATOM 1971 C CA . PRO A 1 279 ? -14.412 6.451 21.683 1.00 94.38 279 PRO A CA 1
ATOM 1972 C C . PRO A 1 279 ? -15.053 6.403 23.075 1.00 94.38 279 PRO A C 1
ATOM 1974 O O . PRO A 1 279 ? -14.892 7.322 23.872 1.00 94.38 279 PRO A O 1
ATOM 1977 N N . SER A 1 280 ? -15.736 5.300 23.401 1.00 91.88 280 SER A N 1
ATOM 1978 C CA . SER A 1 280 ? -16.271 5.022 24.740 1.00 91.88 280 SER A CA 1
ATOM 1979 C C . SER A 1 280 ? -15.191 4.786 25.805 1.00 91.88 280 SER A C 1
ATOM 1981 O O . SER A 1 280 ? -15.509 4.705 26.988 1.00 91.88 280 SER A O 1
ATOM 1983 N N . GLY A 1 281 ? -13.924 4.640 25.404 1.00 92.06 281 GLY A N 1
ATOM 1984 C CA . GLY A 1 281 ? -12.799 4.299 26.272 1.00 92.06 281 GLY A CA 1
ATOM 1985 C C . GLY A 1 281 ? -12.569 2.797 26.443 1.00 92.06 281 GLY A C 1
ATOM 1986 O O . GLY A 1 281 ? -11.580 2.418 27.067 1.00 92.06 281 GLY A O 1
ATOM 1987 N N . VAL A 1 282 ? -13.433 1.943 25.883 1.00 93.19 282 VAL A N 1
ATOM 1988 C CA . VAL A 1 282 ? -13.253 0.484 25.907 1.00 93.19 282 VAL A CA 1
ATOM 1989 C C . VAL A 1 282 ? -12.026 0.101 25.084 1.00 93.19 282 VAL A C 1
ATOM 1991 O O . VAL A 1 282 ? -11.913 0.483 23.918 1.00 93.19 282 VAL A O 1
ATOM 1994 N N . GLU A 1 283 ? -11.133 -0.680 25.690 1.00 96.25 283 GLU A N 1
ATOM 1995 C CA . GLU A 1 283 ? -9.963 -1.250 25.027 1.00 96.25 283 GLU A CA 1
ATOM 1996 C C . GLU A 1 283 ? -10.154 -2.745 24.765 1.00 96.25 283 GLU A C 1
ATOM 1998 O O . GLU A 1 283 ? -10.742 -3.475 25.564 1.00 96.25 283 GLU A O 1
ATOM 2003 N N . SER A 1 284 ? -9.653 -3.220 23.633 1.00 96.88 284 SER A N 1
ATOM 2004 C CA . SER A 1 284 ? -9.660 -4.636 23.267 1.00 96.88 284 SER A CA 1
ATOM 2005 C C . SER A 1 284 ? -8.402 -4.975 22.485 1.00 96.88 284 SER A C 1
ATOM 2007 O O . SER A 1 284 ? -7.893 -4.146 21.732 1.00 96.88 284 SER A O 1
ATOM 2009 N N . THR A 1 285 ? -7.902 -6.194 22.649 1.00 97.75 285 THR A N 1
ATOM 2010 C CA . THR A 1 285 ? -6.765 -6.696 21.874 1.00 97.75 285 THR A CA 1
ATOM 2011 C C . THR A 1 285 ? -7.280 -7.606 20.770 1.00 97.75 285 THR A C 1
ATOM 2013 O O . THR A 1 285 ? -8.068 -8.511 21.037 1.00 97.75 285 THR A O 1
ATOM 2016 N N . VAL A 1 286 ? -6.822 -7.375 19.544 1.00 98.00 286 VAL A N 1
ATOM 2017 C CA . VAL A 1 286 ? -7.054 -8.253 18.395 1.00 98.00 286 VAL A CA 1
ATOM 2018 C C . VAL A 1 286 ? -5.750 -8.980 18.105 1.00 98.00 286 VAL A C 1
ATOM 2020 O O . VAL A 1 286 ? -4.684 -8.361 18.057 1.00 98.00 286 VAL A O 1
ATOM 2023 N N . SER A 1 287 ? -5.823 -10.304 17.970 1.00 97.94 287 SER A N 1
ATOM 2024 C CA . SER A 1 287 ? -4.635 -11.122 17.743 1.00 97.94 287 SER A CA 1
ATOM 2025 C C . SER A 1 287 ? -3.988 -10.786 16.397 1.00 97.94 287 SER A C 1
ATOM 2027 O O . SER A 1 287 ? -4.651 -10.300 15.479 1.00 97.94 287 SER A O 1
ATOM 2029 N N . LYS A 1 288 ? -2.692 -11.087 16.252 1.00 97.06 288 LYS A N 1
ATOM 2030 C CA . LYS A 1 288 ? -1.988 -10.951 14.969 1.00 97.06 288 LYS A CA 1
ATOM 2031 C C . LYS A 1 288 ? -2.716 -11.691 13.843 1.00 97.06 288 LYS A C 1
ATOM 2033 O O . LYS A 1 288 ? -2.882 -11.150 12.755 1.00 97.06 288 LYS A O 1
ATOM 2038 N N . LEU A 1 289 ? -3.150 -12.924 14.118 1.00 97.31 289 LEU A N 1
ATOM 2039 C CA . LEU A 1 289 ? -3.821 -13.777 13.138 1.00 97.31 289 LEU A CA 1
ATOM 2040 C C . LEU A 1 289 ? -5.128 -13.143 12.650 1.00 97.31 289 LEU A C 1
ATOM 2042 O O . LEU A 1 289 ? -5.379 -13.122 11.449 1.00 97.31 289 LEU A O 1
ATOM 2046 N N . ASP A 1 290 ? -5.923 -12.599 13.571 1.00 96.75 290 ASP A N 1
ATOM 2047 C CA . ASP A 1 290 ? -7.201 -11.968 13.236 1.00 96.75 290 ASP A CA 1
ATOM 2048 C C . ASP A 1 290 ? -7.000 -10.644 12.496 1.00 96.75 290 ASP A C 1
ATOM 2050 O O . ASP A 1 290 ? -7.731 -10.343 11.555 1.00 96.75 290 ASP A O 1
ATOM 2054 N N . PHE A 1 291 ? -6.001 -9.855 12.899 1.00 97.88 291 PHE A N 1
ATOM 2055 C CA . PHE A 1 291 ? -5.697 -8.582 12.255 1.00 97.88 291 PHE A CA 1
ATOM 2056 C C . PHE A 1 291 ? -5.210 -8.787 10.815 1.00 97.88 291 PHE A C 1
ATOM 2058 O O . PHE A 1 291 ? -5.789 -8.244 9.874 1.00 97.88 291 PHE A O 1
ATOM 2065 N N . GLU A 1 292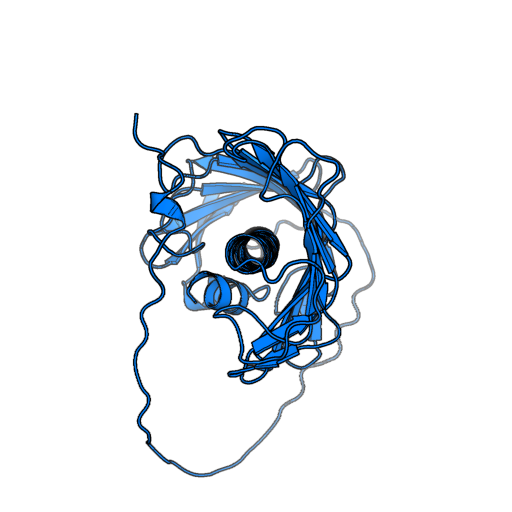 ? -4.192 -9.626 10.622 1.00 96.88 292 GLU A N 1
ATOM 2066 C CA . GLU A 1 292 ? -3.592 -9.869 9.306 1.00 96.88 292 GLU A CA 1
ATOM 2067 C C . GLU A 1 292 ? -4.467 -10.736 8.393 1.00 96.88 292 GLU A C 1
ATOM 2069 O O . GLU A 1 292 ? -4.332 -10.676 7.173 1.00 96.88 292 GLU A O 1
ATOM 2074 N N . GLY A 1 293 ? -5.395 -11.511 8.961 1.00 95.75 293 GLY A N 1
ATOM 2075 C CA . GLY A 1 293 ? -6.367 -12.324 8.226 1.00 95.75 293 GLY A CA 1
ATOM 2076 C C . GLY A 1 293 ? -7.530 -11.540 7.604 1.00 95.75 293 GLY A C 1
ATOM 2077 O O . GLY A 1 293 ? -8.509 -12.146 7.166 1.00 95.75 293 GLY A O 1
ATOM 2078 N N . THR A 1 294 ? -7.468 -10.206 7.588 1.00 96.12 294 THR A N 1
ATOM 2079 C CA . THR A 1 294 ? -8.523 -9.330 7.056 1.00 96.12 294 THR A CA 1
ATOM 2080 C C . THR A 1 294 ? -7.979 -8.411 5.972 1.00 96.12 294 THR A C 1
ATOM 2082 O O . THR A 1 294 ? -6.797 -8.077 5.975 1.00 96.12 294 THR A O 1
ATOM 2085 N N . CYS A 1 295 ? -8.840 -8.006 5.036 1.00 96.56 295 CYS A N 1
ATOM 2086 C CA . CYS A 1 295 ? -8.545 -7.036 3.975 1.00 96.56 295 CYS A CA 1
ATOM 2087 C C . CYS A 1 295 ? -7.343 -7.389 3.078 1.00 96.56 295 CYS A C 1
ATOM 2089 O O . CYS A 1 295 ? -6.803 -6.516 2.403 1.00 96.56 295 CYS A O 1
ATOM 2091 N N . GLY A 1 296 ? -6.928 -8.661 3.061 1.00 95.38 296 GLY A N 1
ATOM 2092 C CA . GLY A 1 296 ? -5.761 -9.122 2.310 1.00 95.38 296 GLY A CA 1
ATOM 2093 C C . GLY A 1 296 ? -4.415 -8.643 2.869 1.00 95.38 296 GLY A C 1
ATOM 2094 O O . GLY A 1 296 ? -3.426 -8.612 2.139 1.00 95.38 296 GLY A O 1
ATOM 2095 N N . LEU A 1 297 ? -4.360 -8.243 4.146 1.00 97.19 297 LEU A N 1
ATOM 2096 C CA . LEU A 1 297 ? -3.154 -7.669 4.742 1.00 97.19 297 LEU A CA 1
ATOM 2097 C C . LEU A 1 297 ? -1.991 -8.657 4.787 1.00 97.19 297 LEU A C 1
ATOM 2099 O O . LEU A 1 297 ? -0.862 -8.297 4.455 1.00 97.19 297 LEU A O 1
ATOM 2103 N N . LYS A 1 298 ? -2.258 -9.909 5.174 1.00 95.81 298 LYS A N 1
ATOM 2104 C CA . LYS A 1 298 ? -1.250 -10.972 5.160 1.00 95.81 298 LYS A CA 1
ATOM 2105 C C . LYS A 1 298 ? -0.621 -11.106 3.777 1.00 95.81 298 LYS A C 1
ATOM 2107 O O . LYS A 1 298 ? 0.599 -11.164 3.669 1.00 95.81 298 LYS A O 1
ATOM 2112 N N . GLU A 1 299 ? -1.447 -11.156 2.740 1.00 95.19 299 GLU A N 1
ATOM 2113 C CA . GLU A 1 299 ? -0.993 -11.263 1.362 1.00 95.19 299 GLU A CA 1
ATOM 2114 C C . GLU A 1 299 ? -0.190 -10.031 0.936 1.00 95.19 299 GLU A C 1
ATOM 2116 O O . GLU A 1 299 ? 0.898 -10.190 0.399 1.00 95.19 299 GLU A O 1
ATOM 2121 N N . ALA A 1 300 ? -0.647 -8.813 1.241 1.00 95.31 300 ALA A N 1
ATOM 2122 C CA . ALA A 1 300 ? 0.118 -7.596 0.961 1.00 95.31 300 ALA A CA 1
ATOM 2123 C C . ALA A 1 300 ? 1.505 -7.616 1.635 1.00 95.31 300 ALA A C 1
ATOM 2125 O O . ALA A 1 300 ? 2.502 -7.244 1.013 1.00 95.31 300 ALA A O 1
ATOM 2126 N N . TYR A 1 301 ? 1.596 -8.102 2.878 1.00 94.81 301 TYR A N 1
ATOM 2127 C CA . TYR A 1 301 ? 2.879 -8.247 3.563 1.00 94.81 301 TYR A CA 1
ATOM 2128 C C . TYR A 1 301 ? 3.796 -9.282 2.926 1.00 94.81 301 TYR A C 1
ATOM 2130 O O . TYR A 1 301 ? 4.997 -9.030 2.875 1.00 94.81 301 TYR A O 1
ATOM 2138 N N . MET A 1 302 ? 3.257 -10.385 2.397 1.00 92.25 302 MET A N 1
ATOM 2139 C CA . MET A 1 302 ? 4.071 -11.387 1.705 1.00 92.25 302 MET A CA 1
ATOM 2140 C C . MET A 1 302 ? 4.868 -10.767 0.556 1.00 92.25 302 MET A C 1
ATOM 2142 O O . MET A 1 302 ? 6.035 -11.093 0.419 1.00 92.25 302 MET A O 1
ATOM 2146 N N . PHE A 1 303 ? 4.286 -9.847 -0.221 1.00 89.88 303 PHE A N 1
ATOM 2147 C CA . PHE A 1 303 ? 5.014 -9.140 -1.286 1.00 89.88 303 PHE A CA 1
ATOM 2148 C C . PHE A 1 303 ? 6.048 -8.152 -0.749 1.00 89.88 303 PHE A C 1
ATOM 2150 O O . PHE A 1 303 ? 7.093 -7.975 -1.360 1.00 89.88 303 PHE A O 1
ATOM 2157 N N . SER A 1 304 ? 5.785 -7.520 0.397 1.00 87.62 304 SER A N 1
ATOM 2158 C CA . SER A 1 304 ? 6.747 -6.597 1.015 1.00 87.62 304 SER A CA 1
ATOM 2159 C C . SER A 1 304 ? 7.963 -7.284 1.641 1.00 87.62 304 SER A C 1
ATOM 2161 O O . SER A 1 304 ? 8.910 -6.602 2.013 1.00 87.62 304 SER A O 1
ATOM 2163 N N . GLU A 1 305 ? 7.892 -8.603 1.822 1.00 86.25 305 GLU A N 1
ATOM 2164 C CA . GLU A 1 305 ? 8.899 -9.440 2.483 1.00 86.25 305 GLU A CA 1
ATOM 2165 C C . GLU A 1 305 ? 9.652 -10.335 1.474 1.00 86.25 305 GLU A C 1
ATOM 2167 O O . GLU A 1 305 ? 10.389 -11.229 1.897 1.00 86.25 305 GLU A O 1
ATOM 2172 N N . LYS A 1 306 ? 9.440 -10.118 0.165 1.00 74.56 306 LYS A N 1
ATOM 2173 C CA . LYS A 1 306 ? 10.145 -10.800 -0.931 1.00 74.56 306 LYS A CA 1
ATOM 2174 C C . LYS A 1 306 ? 11.511 -10.188 -1.223 1.00 74.56 306 LYS A C 1
ATOM 2176 O O . LYS A 1 306 ? 11.663 -8.960 -1.051 1.00 74.56 306 LYS A O 1
#

Foldseek 3Di:
DPQLPCQQAPPDDDDDDDDDDDDDDDDDDDDDDDDDDDDDDDDDPPQDDLLQVLLVVLQVLLFVLLVVLLQVLQLVVLQQCLVVVNAQDQADAPHDPSDHGWHWHADPVDPESSWTKIADDWDDHPQKIWHFMKGKAAPDHVSQWIKIATDQTWIDGNVQQKIKTDGGMWTGHNFKIFDAAKIKMDGPNQIKIKHWDPRGWIWTDPGRQWIFTKTKIAIDSQVSQQHDGAIKIKGFPFIWGDDRQWSQTAFGKMWMDHVPGTNFMWTHHNQQKIWTQGPVRDIDIGDNCSSCSGNVNVVSRVSSND